Protein AF-A0A7S3QTE1-F1 (afdb_monomer_lite)

Foldseek 3Di:
DLQVLCVVVVVPVAAEAEPQDLVLQQDAPQVSLPDDGDDPVDDPPRDPCVVPPVPVVQQDQFWEKEWWPDDPVVQVVSLVSCVVVVRPRYFYHYDDPVRRRPRNSNRNSVSRVVVVVVVVVVVVVVVVVVVVVVVVVVVVVVVVVVVVVVVVVVVVVVVPPPPPVVPDPPDPPDPDDDPDDDDPDPPDDDDPPPVPPDDPVVVVVVVVVVVVVVVVVVVVVVVVVVVVVVVCVVVVVPDDPDDDDDDDDDDDDDDDDPDSPDSGGHMYTYGNHRDPDDDDDDDDDDPDDDDDPVVVVVVVVVVVVVVVVVVVVVVVVVVVVVVVVVVVVVVVVVVVD

Organism: Dunaliella tertiolecta (NCBI:txid3047)

Radius of gyration: 38.17 Å; chains: 1; bounding box: 112×61×95 Å

Structure (mmCIF, N/CA/C/O backbone):
data_AF-A0A7S3QTE1-F1
#
_entry.id   AF-A0A7S3QTE1-F1
#
loop_
_atom_site.group_PDB
_atom_site.id
_atom_site.type_symbol
_atom_site.label_atom_id
_atom_site.label_alt_id
_atom_site.label_comp_id
_atom_site.label_asym_id
_atom_site.label_entity_id
_atom_site.label_seq_id
_atom_site.pdbx_PDB_ins_code
_atom_site.Cartn_x
_atom_site.Cartn_y
_atom_site.Cartn_z
_atom_site.occupancy
_atom_site.B_iso_or_equiv
_atom_site.auth_seq_id
_atom_site.auth_comp_id
_atom_site.auth_asym_id
_atom_site.auth_atom_id
_atom_site.pdbx_PDB_model_num
ATOM 1 N N . MET A 1 1 ? 11.071 -10.366 -16.758 1.00 68.69 1 MET A N 1
ATOM 2 C CA . MET A 1 1 ? 9.833 -10.803 -16.090 1.00 68.69 1 MET A CA 1
ATOM 3 C C . MET A 1 1 ? 8.713 -9.808 -16.334 1.00 68.69 1 MET A C 1
ATOM 5 O O . MET A 1 1 ? 7.775 -10.217 -16.988 1.00 68.69 1 MET A O 1
ATOM 9 N N . VAL A 1 2 ? 8.840 -8.523 -15.967 1.00 78.25 2 VAL A N 1
ATOM 10 C CA . VAL A 1 2 ? 7.825 -7.496 -16.304 1.00 78.25 2 VAL A CA 1
ATOM 11 C C . VAL A 1 2 ? 7.472 -7.480 -17.793 1.00 78.25 2 VAL A C 1
ATOM 13 O O . VAL A 1 2 ? 6.300 -7.561 -18.127 1.00 78.25 2 VAL A O 1
ATOM 16 N N . ARG A 1 3 ? 8.470 -7.512 -18.688 1.00 85.94 3 ARG A N 1
ATOM 17 C CA . ARG A 1 3 ? 8.228 -7.640 -20.135 1.00 85.94 3 ARG A CA 1
ATOM 18 C C . ARG A 1 3 ? 7.370 -8.853 -20.511 1.00 85.94 3 ARG A C 1
ATOM 20 O O . ARG A 1 3 ? 6.368 -8.688 -21.180 1.00 85.94 3 ARG A O 1
ATOM 27 N N . ALA A 1 4 ? 7.714 -10.042 -20.018 1.00 83.50 4 ALA A N 1
ATOM 28 C CA . ALA A 1 4 ? 6.956 -11.263 -20.300 1.00 83.50 4 ALA A CA 1
ATOM 29 C C . ALA A 1 4 ? 5.507 -11.188 -19.786 1.00 83.50 4 ALA A C 1
ATOM 31 O O . ALA A 1 4 ? 4.607 -11.719 -20.425 1.00 83.50 4 ALA A O 1
ATOM 32 N N . VAL A 1 5 ? 5.281 -10.509 -18.656 1.00 85.12 5 VAL A N 1
ATOM 33 C CA . VAL A 1 5 ? 3.932 -10.249 -18.134 1.00 85.12 5 VAL A CA 1
ATOM 34 C C . VAL A 1 5 ? 3.163 -9.307 -19.060 1.00 85.12 5 VAL A C 1
ATOM 36 O O . VAL A 1 5 ? 2.010 -9.586 -19.373 1.00 85.12 5 VAL A O 1
ATOM 39 N N . LEU A 1 6 ? 3.806 -8.239 -19.544 1.00 86.12 6 LEU A N 1
ATOM 40 C CA . LEU A 1 6 ? 3.206 -7.319 -20.513 1.00 86.12 6 LEU A CA 1
ATOM 41 C C . LEU A 1 6 ? 2.903 -8.015 -21.844 1.00 86.12 6 LEU A C 1
ATOM 43 O O . LEU A 1 6 ? 1.820 -7.834 -22.385 1.00 86.12 6 LEU A O 1
ATOM 47 N N . ASP A 1 7 ? 3.812 -8.848 -22.347 1.00 87.75 7 ASP A N 1
ATOM 48 C CA . ASP A 1 7 ? 3.600 -9.618 -23.577 1.00 87.75 7 ASP A CA 1
ATOM 49 C C . ASP A 1 7 ? 2.428 -10.593 -23.427 1.00 87.75 7 ASP A C 1
ATOM 51 O O . ASP A 1 7 ? 1.551 -10.644 -24.289 1.00 87.75 7 ASP A O 1
ATOM 55 N N . ALA A 1 8 ? 2.359 -11.309 -22.299 1.00 84.50 8 ALA A N 1
ATOM 56 C CA . ALA A 1 8 ? 1.258 -12.219 -21.995 1.00 84.50 8 ALA A CA 1
ATOM 57 C C . ALA A 1 8 ? -0.094 -11.496 -21.876 1.00 84.50 8 ALA A C 1
ATOM 59 O O . ALA A 1 8 ? -1.131 -12.080 -22.182 1.00 84.50 8 ALA A O 1
ATOM 60 N N . SER A 1 9 ? -0.095 -10.223 -21.470 1.00 82.31 9 SER A N 1
ATOM 61 C CA . SER A 1 9 ? -1.300 -9.392 -21.401 1.00 82.31 9 SER A CA 1
ATOM 62 C C . SER A 1 9 ? -1.613 -8.640 -22.702 1.00 82.31 9 SER A C 1
ATOM 64 O O . SER A 1 9 ? -2.456 -7.745 -22.688 1.00 82.31 9 SER A O 1
ATOM 66 N N . GLY A 1 10 ? -0.921 -8.932 -23.810 1.00 83.62 10 GLY A N 1
ATOM 67 C CA . GLY A 1 10 ? -1.100 -8.230 -25.089 1.00 83.62 10 GLY A CA 1
ATOM 68 C C . GLY A 1 10 ? -0.544 -6.799 -25.108 1.00 83.62 10 GLY A C 1
ATOM 69 O O . GLY A 1 10 ? -0.777 -6.048 -26.051 1.00 83.62 10 GLY A O 1
ATOM 70 N N . GLY A 1 11 ? 0.229 -6.412 -24.095 1.00 83.62 11 GLY A N 1
ATOM 71 C CA . GLY A 1 11 ? 0.890 -5.115 -23.952 1.00 83.62 11 GLY A CA 1
ATOM 72 C C . GLY A 1 11 ? 2.151 -4.980 -24.804 1.00 83.62 11 GLY A C 1
ATOM 73 O O . GLY A 1 11 ? 3.082 -4.292 -24.393 1.00 83.62 11 GLY A O 1
ATOM 74 N N . ALA A 1 12 ? 2.188 -5.621 -25.977 1.00 83.06 12 ALA A N 1
ATOM 75 C CA . ALA A 1 12 ? 3.352 -5.646 -26.859 1.00 83.06 12 ALA A CA 1
ATOM 76 C C . ALA A 1 12 ? 3.841 -4.226 -27.214 1.00 83.06 12 ALA A C 1
ATOM 78 O O . ALA A 1 12 ? 5.041 -3.971 -27.264 1.00 83.06 12 ALA A O 1
ATOM 79 N N . ILE A 1 13 ? 2.888 -3.304 -27.378 1.00 84.62 13 ILE A N 1
ATOM 80 C CA . ILE A 1 13 ? 3.096 -1.888 -27.701 1.00 84.62 13 ILE A CA 1
ATOM 81 C C . ILE A 1 13 ? 3.640 -1.056 -26.531 1.00 84.62 13 ILE A C 1
ATOM 83 O O . ILE A 1 13 ? 4.187 0.026 -26.732 1.00 84.62 13 ILE A O 1
ATOM 87 N N . ILE A 1 14 ? 3.490 -1.538 -25.295 1.00 85.38 14 ILE A N 1
ATOM 88 C CA . ILE A 1 14 ? 3.917 -0.798 -24.115 1.00 85.38 14 ILE A CA 1
ATOM 89 C C . ILE A 1 14 ? 5.415 -0.995 -23.947 1.00 85.38 14 ILE A C 1
ATOM 91 O O . ILE A 1 14 ? 5.889 -2.095 -23.675 1.00 85.38 14 ILE A O 1
ATOM 95 N N . LYS A 1 15 ? 6.158 0.098 -24.065 1.00 86.31 15 LYS A N 1
ATOM 96 C CA . LYS A 1 15 ? 7.603 0.104 -23.873 1.00 86.31 15 LYS A CA 1
ATOM 97 C C . LYS A 1 15 ? 7.971 -0.191 -22.421 1.00 86.31 15 LYS A C 1
ATOM 99 O O . LYS A 1 15 ? 7.492 0.509 -21.527 1.00 86.31 15 LYS A O 1
ATOM 104 N N . ALA A 1 16 ? 8.843 -1.176 -22.201 1.00 87.50 16 ALA A N 1
ATOM 105 C CA . ALA A 1 16 ? 9.333 -1.563 -20.880 1.00 87.50 16 ALA A CA 1
ATOM 106 C C . ALA A 1 16 ? 10.832 -1.260 -20.738 1.00 87.50 16 ALA A C 1
ATOM 108 O O . ALA A 1 16 ? 11.664 -1.871 -21.403 1.00 87.50 16 ALA A O 1
ATOM 109 N N . LEU A 1 17 ? 11.191 -0.337 -19.847 1.00 86.31 17 LEU A N 1
ATOM 110 C CA . LEU A 1 17 ? 12.577 0.093 -19.651 1.00 86.31 17 LEU A CA 1
ATOM 111 C C . LEU A 1 17 ? 13.153 -0.457 -18.346 1.00 86.31 17 LEU A C 1
ATOM 113 O O . LEU A 1 17 ? 12.811 0.068 -17.287 1.00 86.31 17 LEU A O 1
ATOM 117 N N . PRO A 1 18 ? 14.017 -1.488 -18.383 1.00 84.12 18 PRO A N 1
ATOM 118 C CA . PRO A 1 18 ? 14.685 -1.955 -17.183 1.00 84.12 18 PRO A CA 1
ATOM 119 C C . PRO A 1 18 ? 15.756 -0.952 -16.746 1.00 84.12 18 PRO A C 1
ATOM 121 O O . PRO A 1 18 ? 16.586 -0.525 -17.547 1.00 84.12 18 PRO A O 1
ATOM 124 N N . VAL A 1 19 ? 15.796 -0.636 -15.454 1.00 80.62 19 VAL A N 1
ATOM 125 C CA . VAL A 1 19 ? 16.929 0.088 -14.866 1.00 80.62 19 VAL A CA 1
ATOM 126 C C . VAL A 1 19 ? 18.045 -0.913 -14.567 1.00 80.62 19 VAL A C 1
ATOM 128 O O . VAL A 1 19 ? 17.962 -1.690 -13.615 1.00 80.62 19 VAL A O 1
ATOM 131 N N . THR A 1 20 ? 19.073 -0.934 -15.414 1.00 73.12 20 THR A N 1
ATOM 132 C CA . THR A 1 20 ? 20.167 -1.919 -15.384 1.00 73.12 20 THR A CA 1
ATOM 133 C C . THR A 1 20 ? 21.488 -1.361 -14.878 1.00 73.12 20 THR A C 1
ATOM 135 O O . THR A 1 20 ? 22.350 -2.146 -14.497 1.00 73.12 20 THR A O 1
ATOM 138 N N . CYS A 1 21 ? 21.673 -0.040 -14.862 1.00 73.56 21 CYS A N 1
ATOM 139 C CA . CYS A 1 21 ? 22.889 0.588 -14.347 1.00 73.56 21 CYS A CA 1
ATOM 140 C C . CYS A 1 21 ? 22.564 1.760 -13.412 1.00 73.56 21 CYS A C 1
ATOM 142 O O . CYS A 1 21 ? 21.518 2.400 -13.513 1.00 73.56 21 CYS A O 1
ATOM 144 N N . SER A 1 22 ? 23.469 2.051 -12.472 1.00 75.94 22 SER A N 1
ATOM 145 C CA . SER A 1 22 ? 23.256 3.130 -11.495 1.00 75.94 22 SER A CA 1
ATOM 146 C C . SER A 1 22 ? 23.205 4.513 -12.150 1.00 75.94 22 SER A C 1
ATOM 148 O O . SER A 1 22 ? 22.570 5.413 -11.610 1.00 75.94 22 SER A O 1
ATOM 150 N N . GLU A 1 23 ? 23.853 4.698 -13.301 1.00 82.38 23 GLU A N 1
ATOM 151 C CA . GLU A 1 23 ? 23.857 5.967 -14.037 1.00 82.38 23 GLU A CA 1
ATOM 152 C C . GLU A 1 23 ? 22.450 6.358 -14.507 1.00 82.38 23 GLU A C 1
ATOM 154 O O . GLU A 1 23 ? 22.067 7.519 -14.394 1.00 82.38 23 GLU A O 1
ATOM 159 N N . GLN A 1 24 ? 21.622 5.383 -14.900 1.00 85.12 24 GLN A N 1
ATOM 160 C CA . GLN A 1 24 ? 20.223 5.617 -15.284 1.00 85.12 24 GLN A CA 1
ATOM 161 C C . GLN A 1 24 ? 19.378 6.218 -14.152 1.00 85.12 24 GLN A C 1
ATOM 163 O O . GLN A 1 24 ? 18.433 6.952 -14.421 1.00 85.12 24 GLN A O 1
ATOM 168 N N . LEU A 1 25 ? 19.717 5.957 -12.883 1.00 86.19 25 LEU A N 1
ATOM 169 C CA . LEU A 1 25 ? 19.020 6.566 -11.742 1.00 86.19 25 LEU A CA 1
ATOM 170 C C . LEU A 1 25 ? 19.336 8.060 -11.586 1.00 86.19 25 LEU A C 1
ATOM 172 O O . LEU A 1 25 ? 18.550 8.786 -10.973 1.00 86.19 25 LEU A O 1
ATOM 176 N N . HIS A 1 26 ? 20.475 8.513 -12.118 1.00 88.62 26 HIS A N 1
ATOM 177 C CA . HIS A 1 26 ? 20.889 9.915 -12.095 1.00 88.62 26 HIS A CA 1
ATOM 178 C C . HIS A 1 26 ? 20.337 10.725 -13.270 1.00 88.62 26 HIS A C 1
ATOM 180 O O . HIS A 1 26 ? 20.289 11.953 -13.163 1.00 88.62 26 HIS A O 1
ATOM 186 N N . ASN A 1 27 ? 19.899 10.055 -14.337 1.00 92.25 27 ASN A N 1
ATOM 187 C CA . ASN A 1 27 ? 19.223 10.687 -15.464 1.00 92.25 27 ASN A CA 1
ATOM 188 C C . ASN A 1 27 ? 17.861 11.241 -15.042 1.00 92.25 27 ASN A C 1
ATOM 190 O O . ASN A 1 27 ? 17.243 10.784 -14.071 1.00 92.25 27 ASN A O 1
ATOM 194 N N . SER A 1 28 ? 17.391 12.237 -15.783 1.00 94.94 28 SER A N 1
ATOM 195 C CA . SER A 1 28 ? 16.040 12.761 -15.605 1.00 94.94 28 SER A CA 1
ATOM 196 C C . SER A 1 28 ? 14.980 11.739 -16.036 1.00 94.94 28 SER A C 1
ATOM 198 O O . SER A 1 28 ? 15.246 10.842 -16.843 1.00 94.94 28 SER A O 1
ATOM 200 N N . VAL A 1 29 ? 13.763 11.859 -15.500 1.00 92.62 29 VAL A N 1
ATOM 201 C CA . VAL A 1 29 ? 12.637 11.011 -15.918 1.00 92.62 29 VAL A CA 1
ATOM 202 C C . VAL A 1 29 ? 12.353 11.194 -17.407 1.00 92.62 29 VAL A C 1
ATOM 204 O O . VAL A 1 29 ? 12.137 10.196 -18.090 1.00 92.62 29 VAL A O 1
ATOM 207 N N . ASP A 1 30 ? 12.424 12.420 -17.930 1.00 93.62 30 ASP A N 1
ATOM 208 C CA . ASP A 1 30 ? 12.221 12.688 -19.358 1.00 93.62 30 ASP A CA 1
ATOM 209 C C . ASP A 1 30 ? 13.242 11.944 -20.226 1.00 93.62 30 ASP A C 1
ATOM 211 O O . ASP A 1 30 ? 12.859 11.196 -21.127 1.00 93.62 30 ASP A O 1
ATOM 215 N N . GLU A 1 31 ? 14.538 12.077 -19.934 1.00 92.94 31 GLU A N 1
ATOM 216 C CA . GLU A 1 31 ? 15.593 11.363 -20.670 1.00 92.94 31 GLU A CA 1
ATOM 217 C C . GLU A 1 31 ? 15.367 9.849 -20.654 1.00 92.94 31 GLU A C 1
ATOM 219 O O . GLU A 1 31 ? 15.500 9.180 -21.682 1.00 92.94 31 GLU A O 1
ATOM 224 N N . MET A 1 32 ? 14.973 9.309 -19.498 1.00 90.88 32 MET A N 1
ATOM 225 C CA . MET A 1 32 ? 14.695 7.886 -19.348 1.00 90.88 32 MET A CA 1
ATOM 226 C C . MET A 1 32 ? 13.471 7.457 -20.147 1.00 90.88 32 MET A C 1
ATOM 228 O O . MET A 1 32 ? 13.554 6.470 -20.870 1.00 90.88 32 MET A O 1
ATOM 232 N N . ILE A 1 33 ? 12.370 8.209 -20.101 1.00 89.31 33 ILE A N 1
ATOM 233 C CA . ILE A 1 33 ? 11.187 7.965 -20.932 1.00 89.31 33 ILE A CA 1
ATOM 234 C C . ILE A 1 33 ? 11.625 7.845 -22.399 1.00 89.31 33 ILE A C 1
ATOM 236 O O . ILE A 1 33 ? 11.259 6.859 -23.049 1.00 89.31 33 ILE A O 1
ATOM 240 N N . TRP A 1 34 ? 12.429 8.785 -22.917 1.00 89.44 34 TRP A N 1
ATOM 241 C CA . TRP A 1 34 ? 12.908 8.841 -24.312 1.00 89.44 34 TRP A CA 1
ATOM 242 C C . TRP A 1 34 ? 13.968 7.808 -24.707 1.00 89.44 34 TRP A C 1
ATOM 244 O O . TRP A 1 34 ? 14.067 7.507 -25.894 1.00 89.44 34 TRP A O 1
ATOM 254 N N . SER A 1 35 ? 14.673 7.199 -23.753 1.00 89.31 35 SER A N 1
ATOM 255 C CA . SER A 1 35 ? 15.687 6.161 -24.013 1.00 89.31 35 SER A CA 1
ATOM 256 C C . SER A 1 35 ? 15.117 4.944 -24.743 1.00 89.31 35 SER A C 1
ATOM 258 O O . SER A 1 35 ? 13.997 4.552 -24.460 1.00 89.31 35 SER A O 1
ATOM 260 N N . GLU A 1 36 ? 15.830 4.337 -25.689 1.00 88.81 36 GLU A N 1
ATOM 261 C CA . GLU A 1 36 ? 15.324 3.185 -26.456 1.00 88.81 36 GLU A CA 1
ATOM 262 C C . GLU A 1 36 ? 14.992 1.967 -25.578 1.00 88.81 36 GLU A C 1
ATOM 264 O O . GLU A 1 36 ? 15.589 1.758 -24.521 1.00 88.81 36 GLU A O 1
ATOM 269 N N . GLU A 1 37 ? 14.018 1.158 -26.016 1.00 86.19 37 GLU A N 1
ATOM 270 C CA . GLU A 1 37 ? 13.738 -0.111 -25.339 1.00 86.19 37 GLU A CA 1
ATOM 271 C C . GLU A 1 37 ? 14.923 -1.060 -25.500 1.00 86.19 37 GLU A C 1
ATOM 273 O O . GLU A 1 37 ? 15.494 -1.193 -26.582 1.00 86.19 37 GLU A O 1
ATOM 278 N N . GLN A 1 38 ? 15.297 -1.727 -24.410 1.00 84.00 38 GLN A N 1
ATOM 279 C CA . GLN A 1 38 ? 16.337 -2.739 -24.468 1.00 84.00 38 GLN A CA 1
ATOM 280 C C . GLN A 1 38 ? 15.854 -3.937 -25.295 1.00 84.00 38 GLN A C 1
ATOM 282 O O . GLN A 1 38 ? 14.741 -4.422 -25.109 1.00 84.00 38 GLN A O 1
ATOM 287 N N . ASP A 1 39 ? 16.731 -4.478 -26.140 1.00 86.25 39 ASP A N 1
ATOM 288 C CA . ASP A 1 39 ? 16.483 -5.758 -26.798 1.00 86.25 39 ASP A CA 1
ATOM 289 C C . ASP A 1 39 ? 16.386 -6.889 -25.757 1.00 86.25 39 ASP A C 1
ATOM 291 O O . ASP A 1 39 ? 17.379 -7.298 -25.143 1.00 86.25 39 ASP A O 1
ATOM 295 N N . TRP A 1 40 ? 15.163 -7.379 -25.551 1.00 82.88 40 TRP A N 1
ATOM 296 C CA . TRP A 1 40 ? 14.834 -8.442 -24.604 1.00 82.88 40 TRP A CA 1
ATOM 297 C C . TRP A 1 40 ? 15.222 -9.844 -25.087 1.00 82.88 40 TRP A C 1
ATOM 299 O O . TRP A 1 40 ? 15.208 -10.776 -24.282 1.00 82.88 40 TRP A O 1
ATOM 309 N N . SER A 1 41 ? 15.569 -10.004 -26.370 1.00 82.56 41 SER A N 1
ATOM 310 C CA . SER A 1 41 ? 16.069 -11.273 -26.915 1.00 82.56 41 SER A CA 1
ATOM 311 C C . SER A 1 41 ? 17.523 -11.542 -26.521 1.00 82.56 41 SER A C 1
ATOM 313 O O . SER A 1 41 ? 17.963 -12.692 -26.471 1.00 82.56 41 SER A O 1
ATOM 315 N N . GLN A 1 42 ? 18.264 -10.481 -26.203 1.00 80.75 42 GLN A N 1
ATOM 316 C CA . GLN A 1 42 ? 19.648 -10.566 -25.767 1.00 80.75 42 GLN A CA 1
ATOM 317 C C . GLN A 1 42 ? 19.721 -10.820 -24.257 1.00 80.75 42 GLN A C 1
ATOM 319 O O . GLN A 1 42 ? 18.904 -10.297 -23.488 1.00 80.75 42 GLN A O 1
ATOM 324 N N . PRO A 1 43 ? 20.727 -11.580 -23.783 1.00 72.38 43 PRO A N 1
ATOM 325 C CA . PRO A 1 43 ? 20.990 -11.666 -22.356 1.00 72.38 43 PRO A CA 1
ATOM 326 C C . PRO A 1 43 ? 21.221 -10.255 -21.810 1.00 72.38 43 PRO A C 1
ATOM 328 O O . PRO A 1 43 ? 21.912 -9.437 -22.425 1.00 72.38 43 PRO A O 1
ATOM 331 N N . ARG A 1 44 ? 20.627 -9.950 -20.651 1.00 67.94 44 ARG A N 1
ATOM 332 C CA . ARG A 1 44 ? 20.789 -8.631 -20.033 1.00 67.94 44 ARG A CA 1
ATOM 333 C C . ARG A 1 44 ? 22.278 -8.367 -19.850 1.00 67.94 44 ARG A C 1
ATOM 335 O O . ARG A 1 44 ? 22.969 -9.194 -19.256 1.00 67.94 44 ARG A O 1
ATOM 342 N N . LYS A 1 45 ? 22.751 -7.217 -20.342 1.00 65.50 45 LYS A N 1
ATOM 343 C CA . LYS A 1 45 ? 24.105 -6.738 -20.067 1.00 65.50 45 LYS A CA 1
ATOM 344 C C . LYS A 1 45 ? 24.202 -6.543 -18.559 1.00 65.50 45 LYS A C 1
ATOM 346 O O . LYS A 1 45 ? 23.682 -5.578 -18.008 1.00 65.50 45 LYS A O 1
ATOM 351 N N . GLN A 1 46 ? 24.767 -7.539 -17.893 1.00 56.22 46 GLN A N 1
ATOM 352 C CA . GLN A 1 46 ? 25.096 -7.478 -16.486 1.00 56.22 46 GLN A CA 1
ATOM 353 C C . GLN A 1 46 ? 26.268 -6.513 -16.362 1.00 56.22 46 GLN A C 1
ATOM 355 O O . GLN A 1 46 ? 27.423 -6.923 -16.432 1.00 56.22 46 GLN A O 1
ATOM 360 N N . ASP A 1 47 ? 25.980 -5.223 -16.200 1.00 50.16 47 ASP A N 1
ATOM 361 C CA . ASP A 1 47 ? 26.980 -4.363 -15.590 1.00 50.16 47 ASP A CA 1
ATOM 362 C C . ASP A 1 47 ? 27.301 -4.923 -14.196 1.00 50.16 47 ASP A C 1
ATOM 364 O O . ASP A 1 47 ? 26.484 -5.601 -13.560 1.00 50.16 47 ASP A O 1
ATOM 368 N N . VAL A 1 48 ? 28.529 -4.671 -13.755 1.00 46.03 48 VAL A N 1
ATOM 369 C CA . VAL A 1 48 ? 29.286 -5.227 -12.611 1.00 46.03 48 VAL A CA 1
ATOM 370 C C . VAL A 1 48 ? 28.535 -5.255 -11.253 1.00 46.03 48 VAL A C 1
ATOM 372 O O . VAL A 1 48 ? 29.000 -5.804 -10.261 1.00 46.03 48 VAL A O 1
ATOM 375 N N . ALA A 1 49 ? 27.311 -4.745 -11.200 1.00 44.38 49 ALA A N 1
ATOM 376 C CA . ALA A 1 49 ? 26.347 -4.867 -10.115 1.00 44.38 49 ALA A CA 1
ATOM 377 C C . ALA A 1 49 ? 25.881 -6.302 -9.792 1.00 44.38 49 ALA A C 1
ATOM 379 O O . ALA A 1 49 ? 25.316 -6.534 -8.719 1.00 44.38 49 ALA A O 1
ATOM 380 N N . SER A 1 50 ? 26.115 -7.257 -10.692 1.00 42.47 50 SER A N 1
ATOM 381 C CA . SER A 1 50 ? 25.688 -8.663 -10.561 1.00 42.47 50 SER A CA 1
ATOM 382 C C . SER A 1 50 ? 26.462 -9.451 -9.503 1.00 42.47 50 SER A C 1
ATOM 384 O O . SER A 1 50 ? 25.985 -10.486 -9.048 1.00 42.47 50 SER A O 1
ATOM 386 N N . GLU A 1 51 ? 27.610 -8.937 -9.053 1.00 44.06 51 GLU A N 1
ATOM 387 C CA . GLU A 1 51 ? 28.364 -9.509 -7.929 1.00 44.06 51 GLU A CA 1
ATOM 388 C C . GLU A 1 51 ? 27.957 -8.926 -6.559 1.00 44.06 51 GLU A C 1
ATOM 390 O O . GLU A 1 51 ? 28.550 -9.265 -5.539 1.00 44.06 51 GLU A O 1
ATOM 395 N N . GLY A 1 52 ? 26.892 -8.110 -6.498 1.00 43.09 52 GLY A N 1
ATOM 396 C CA . GLY A 1 52 ? 26.223 -7.774 -5.232 1.00 43.09 52 GLY A CA 1
ATOM 397 C C . GLY A 1 52 ? 25.846 -6.309 -5.012 1.00 43.09 52 GLY A C 1
ATOM 398 O O . GLY A 1 52 ? 25.606 -5.935 -3.869 1.00 43.09 52 GLY A O 1
ATOM 399 N N . ASN A 1 53 ? 25.810 -5.459 -6.045 1.00 43.50 53 ASN A N 1
ATOM 400 C CA . ASN A 1 53 ? 25.756 -4.006 -5.842 1.00 43.50 53 ASN A CA 1
ATOM 401 C C . ASN A 1 53 ? 25.021 -3.193 -6.930 1.00 43.50 53 ASN A C 1
ATOM 403 O O . ASN A 1 53 ? 25.458 -2.117 -7.317 1.00 43.50 53 ASN A O 1
ATOM 407 N N . LEU A 1 54 ? 23.820 -3.619 -7.326 1.00 47.41 54 LEU A N 1
ATOM 408 C CA . LEU A 1 54 ? 22.718 -2.649 -7.484 1.00 47.41 54 LEU A CA 1
ATOM 409 C C . LEU A 1 54 ? 21.916 -2.598 -6.175 1.00 47.41 54 LEU A C 1
ATOM 411 O O . LEU A 1 54 ? 20.690 -2.546 -6.150 1.00 47.41 54 LEU A O 1
ATOM 415 N N . LEU A 1 55 ? 22.641 -2.597 -5.049 1.00 47.19 55 LEU A N 1
ATOM 416 C CA . LEU A 1 55 ? 22.190 -1.888 -3.867 1.00 47.19 55 LEU A CA 1
ATOM 417 C C . LEU A 1 55 ? 22.091 -0.437 -4.321 1.00 47.19 55 LEU A C 1
ATOM 419 O O . LEU A 1 55 ? 23.101 0.259 -4.402 1.00 47.19 55 LEU A O 1
ATOM 423 N N . ALA A 1 56 ? 20.897 0.013 -4.692 1.00 44.44 56 ALA A N 1
ATOM 424 C CA . ALA A 1 56 ? 20.644 1.430 -4.847 1.00 44.44 56 ALA A CA 1
ATOM 425 C C . ALA A 1 56 ? 20.925 2.061 -3.476 1.00 44.44 56 ALA A C 1
ATOM 427 O O . ALA A 1 56 ? 20.065 2.048 -2.596 1.00 44.44 56 ALA A O 1
ATOM 428 N N . GLY A 1 57 ? 22.164 2.518 -3.268 1.00 44.09 57 GLY A N 1
ATOM 429 C CA . GLY A 1 57 ? 22.760 2.938 -1.996 1.00 44.09 57 GLY A CA 1
ATOM 430 C C . GLY A 1 57 ? 22.171 4.229 -1.429 1.00 44.09 57 GLY A C 1
ATOM 431 O O . GLY A 1 57 ? 22.901 5.108 -0.992 1.00 44.09 57 GLY A O 1
ATOM 432 N N . GLY A 1 58 ? 20.848 4.355 -1.448 1.00 50.59 58 GLY A N 1
ATOM 433 C CA . GLY A 1 58 ? 20.084 5.514 -1.007 1.00 50.59 58 GLY A CA 1
ATOM 434 C C . GLY A 1 58 ? 18.652 5.554 -1.553 1.00 50.59 58 GLY A C 1
ATOM 435 O O . GLY A 1 58 ? 17.805 6.191 -0.937 1.00 50.59 58 GLY A O 1
ATOM 436 N N . TRP A 1 59 ? 18.347 4.851 -2.654 1.00 54.53 59 TRP A N 1
ATOM 437 C CA . TRP A 1 59 ? 17.139 5.128 -3.453 1.00 54.53 59 TRP A CA 1
ATOM 438 C C . TRP A 1 59 ? 15.994 4.113 -3.294 1.00 54.53 59 TRP A C 1
ATOM 440 O O . TRP A 1 59 ? 14.911 4.324 -3.827 1.00 54.53 59 TRP A O 1
ATOM 450 N N . GLY A 1 60 ? 16.182 3.042 -2.514 1.00 55.50 60 GLY A N 1
ATOM 451 C CA . GLY A 1 60 ? 15.080 2.163 -2.107 1.00 55.50 60 GLY A CA 1
ATOM 452 C C . GLY A 1 60 ? 15.484 0.705 -1.925 1.00 55.50 60 GLY A C 1
ATOM 453 O O . GLY A 1 60 ? 16.375 0.202 -2.591 1.00 55.50 60 GLY A O 1
ATOM 454 N N . SER A 1 61 ? 14.812 0.016 -1.000 1.00 66.00 61 SER A N 1
ATOM 455 C CA . SER A 1 61 ? 14.992 -1.420 -0.723 1.00 66.00 61 SER A CA 1
ATOM 456 C C . SER A 1 61 ? 13.885 -2.290 -1.333 1.00 66.00 61 SER A C 1
ATOM 458 O O . SER A 1 61 ? 13.747 -3.454 -0.961 1.00 66.00 61 SER A O 1
ATOM 460 N N . LYS A 1 62 ? 13.006 -1.687 -2.137 1.00 77.06 62 LYS A N 1
ATOM 461 C CA . LYS A 1 62 ? 11.786 -2.296 -2.671 1.00 77.06 62 LYS A CA 1
ATOM 462 C C . LYS A 1 62 ? 11.775 -2.148 -4.188 1.00 77.06 62 LYS A C 1
ATOM 464 O O . LYS A 1 62 ? 12.333 -1.187 -4.712 1.00 77.06 62 LYS A O 1
ATOM 469 N N . ARG A 1 63 ? 11.118 -3.092 -4.861 1.00 82.69 63 ARG A N 1
ATOM 470 C CA . ARG A 1 63 ? 10.930 -3.082 -6.314 1.00 82.69 63 ARG A CA 1
ATOM 471 C C . ARG A 1 63 ? 9.924 -1.996 -6.668 1.00 82.69 63 ARG A C 1
ATOM 473 O O . ARG A 1 63 ? 8.892 -1.892 -6.006 1.00 82.69 63 ARG A O 1
ATOM 480 N N . THR A 1 64 ? 10.212 -1.207 -7.691 1.00 85.88 64 THR A N 1
ATOM 481 C CA . THR A 1 64 ? 9.362 -0.089 -8.102 1.00 85.88 64 THR A CA 1
ATOM 482 C C . THR A 1 64 ? 9.136 -0.123 -9.606 1.00 85.88 64 THR A C 1
ATOM 484 O O . THR A 1 64 ? 10.032 -0.448 -10.380 1.00 85.88 64 THR A O 1
ATOM 487 N N . VAL A 1 65 ? 7.924 0.225 -10.025 1.00 89.69 65 VAL A N 1
ATOM 488 C CA . VAL A 1 65 ? 7.565 0.389 -11.434 1.00 89.69 65 VAL A CA 1
ATOM 489 C C . VAL A 1 65 ? 6.965 1.774 -11.598 1.00 89.69 65 VAL A C 1
ATOM 491 O O . VAL A 1 65 ? 6.033 2.137 -10.884 1.00 89.69 65 VAL A O 1
ATOM 494 N N . LEU A 1 66 ? 7.519 2.555 -12.519 1.00 91.44 66 LEU A N 1
ATOM 495 C CA . LEU A 1 66 ? 7.041 3.885 -12.861 1.00 91.44 66 LEU A CA 1
ATOM 496 C C . LEU A 1 66 ? 6.233 3.809 -14.159 1.00 91.44 66 LEU A C 1
ATOM 498 O O . LEU A 1 66 ? 6.754 3.458 -15.215 1.00 91.44 66 LEU A O 1
ATOM 502 N N . PHE A 1 67 ? 4.955 4.147 -14.076 1.00 92.50 67 PHE A N 1
ATOM 503 C CA . PHE A 1 67 ? 4.024 4.185 -15.194 1.00 92.50 67 PHE A CA 1
ATOM 504 C C . PHE A 1 67 ? 3.927 5.603 -15.752 1.00 92.50 67 PHE A C 1
ATOM 506 O O . PHE A 1 67 ? 3.756 6.557 -14.999 1.00 92.50 67 PHE A O 1
ATOM 513 N N . SER A 1 68 ? 3.967 5.746 -17.070 1.00 90.62 68 SER A N 1
ATOM 514 C CA . SER A 1 68 ? 3.725 6.999 -17.783 1.00 90.62 68 SER A CA 1
ATOM 515 C C . SER A 1 68 ? 2.655 6.779 -18.847 1.00 90.62 68 SER A C 1
ATOM 517 O O . SER A 1 68 ? 2.630 5.730 -19.489 1.00 90.62 68 SER A O 1
ATOM 519 N N . GLY A 1 69 ? 1.726 7.726 -18.988 1.00 85.88 69 GLY A N 1
ATOM 520 C CA . GLY A 1 69 ? 0.672 7.698 -20.013 1.00 85.88 69 GLY A CA 1
ATOM 521 C C . GLY A 1 69 ? -0.301 6.510 -19.953 1.00 85.88 69 GLY A C 1
ATOM 522 O O . GLY A 1 69 ? -1.020 6.269 -20.919 1.00 85.88 69 GLY A O 1
ATOM 523 N N . LEU A 1 70 ? -0.332 5.748 -18.854 1.00 87.12 70 LEU A N 1
ATOM 524 C CA . LEU A 1 70 ? -1.257 4.628 -18.655 1.00 87.12 70 LEU A CA 1
ATOM 525 C C . LEU A 1 70 ? -2.421 5.026 -17.754 1.00 87.12 70 LEU A C 1
ATOM 527 O O . LEU A 1 70 ? -2.233 5.719 -16.754 1.00 87.12 70 LEU A O 1
ATOM 531 N N . SER A 1 71 ? -3.619 4.526 -18.058 1.00 90.38 71 SER A N 1
ATOM 532 C CA . SER A 1 71 ? -4.782 4.708 -17.185 1.00 90.38 71 SER A CA 1
ATOM 533 C C . SER A 1 71 ? -4.585 4.003 -15.839 1.00 90.38 71 SER A C 1
ATOM 535 O O . SER A 1 71 ? -3.974 2.937 -15.770 1.00 90.38 71 SER A O 1
ATOM 537 N N . VAL A 1 72 ? -5.168 4.547 -14.767 1.00 90.44 72 VAL A N 1
ATOM 538 C CA . VAL A 1 72 ? -5.088 3.961 -13.413 1.00 90.44 72 VAL A CA 1
ATOM 539 C C . VAL A 1 72 ? -5.563 2.502 -13.391 1.00 90.44 72 VAL A C 1
ATOM 541 O O . VAL A 1 72 ? -4.977 1.669 -12.707 1.00 90.44 72 VAL A O 1
ATOM 544 N N . LYS A 1 73 ? -6.588 2.166 -14.188 1.00 91.56 73 LYS A N 1
ATOM 545 C CA . LYS A 1 73 ? -7.079 0.788 -14.318 1.00 91.56 73 LYS A CA 1
ATOM 546 C C . LYS A 1 73 ? -6.017 -0.135 -14.921 1.00 91.56 73 LYS A C 1
ATOM 548 O O . LYS A 1 73 ? -5.784 -1.205 -14.375 1.00 91.56 73 LYS A O 1
ATOM 553 N N . ALA A 1 74 ? -5.354 0.289 -15.999 1.00 88.25 74 ALA A N 1
ATOM 554 C CA . ALA A 1 74 ? -4.284 -0.492 -16.621 1.00 88.25 74 ALA A CA 1
ATOM 555 C C . ALA A 1 74 ? -3.093 -0.676 -15.670 1.00 88.25 74 ALA A C 1
ATOM 557 O O . ALA A 1 74 ? -2.569 -1.779 -15.553 1.00 88.25 74 ALA A O 1
ATOM 558 N N . GLN A 1 75 ? -2.713 0.378 -14.941 1.00 91.19 75 GLN A N 1
ATOM 559 C CA . GLN A 1 75 ? -1.660 0.308 -13.925 1.00 91.19 75 GLN A CA 1
ATOM 560 C C . GLN A 1 75 ? -1.995 -0.730 -12.842 1.00 91.19 75 GLN A C 1
ATOM 562 O O . GLN A 1 75 ? -1.164 -1.580 -12.532 1.00 91.19 75 GLN A O 1
ATOM 567 N N . ALA A 1 76 ? -3.223 -0.703 -12.309 1.00 91.25 76 ALA A N 1
ATOM 568 C CA . ALA A 1 76 ? -3.680 -1.665 -11.307 1.00 91.25 76 ALA A CA 1
ATOM 569 C C . ALA A 1 76 ? -3.655 -3.107 -11.837 1.00 91.25 76 ALA A C 1
ATOM 571 O O . ALA A 1 76 ? -3.136 -3.990 -11.161 1.00 91.25 76 ALA A O 1
ATOM 572 N N . THR A 1 77 ? -4.135 -3.334 -13.065 1.00 91.25 77 THR A N 1
ATOM 573 C CA . THR A 1 77 ? -4.096 -4.656 -13.706 1.00 91.25 77 THR A CA 1
ATOM 574 C C . THR A 1 77 ? -2.665 -5.158 -13.889 1.00 91.25 77 THR A C 1
ATOM 576 O O . THR A 1 77 ? -2.390 -6.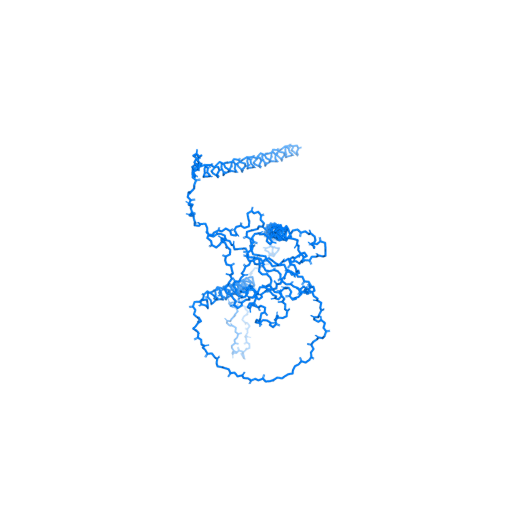320 -13.615 1.00 91.25 77 THR A O 1
ATOM 579 N N . ILE A 1 78 ? -1.729 -4.301 -14.306 1.00 90.12 78 ILE A N 1
ATOM 580 C CA . ILE A 1 78 ? -0.323 -4.701 -14.447 1.00 90.12 78 ILE A CA 1
ATOM 581 C C . ILE A 1 78 ? 0.269 -5.075 -13.087 1.00 90.12 78 ILE A C 1
ATOM 583 O O . ILE A 1 78 ? 0.929 -6.103 -12.981 1.00 90.12 78 ILE A O 1
ATOM 587 N N . LEU A 1 79 ? 0.020 -4.283 -12.040 1.00 91.38 79 LEU A N 1
ATOM 588 C CA . LEU A 1 79 ? 0.497 -4.599 -10.690 1.00 91.38 79 LEU A CA 1
ATOM 589 C C . LEU A 1 79 ? -0.075 -5.926 -10.171 1.00 91.38 79 LEU A C 1
ATOM 591 O O . LEU A 1 79 ? 0.668 -6.717 -9.599 1.00 91.38 79 LEU A O 1
ATOM 595 N N . GLU A 1 80 ? -1.356 -6.198 -10.420 1.00 91.44 80 GLU A N 1
ATOM 596 C CA . GLU A 1 80 ? -2.008 -7.466 -10.072 1.00 91.44 80 GLU A CA 1
ATOM 597 C C . GLU A 1 80 ? -1.399 -8.652 -10.835 1.00 91.44 80 GLU A C 1
ATOM 599 O O . GLU A 1 80 ? -1.099 -9.690 -10.248 1.00 91.44 80 GLU A O 1
ATOM 604 N N . LEU A 1 81 ? -1.141 -8.497 -12.136 1.00 90.56 81 LEU A N 1
ATOM 605 C CA . LEU A 1 81 ? -0.480 -9.530 -12.933 1.00 90.56 81 LEU A CA 1
ATOM 606 C C . LEU A 1 81 ? 0.951 -9.801 -12.451 1.00 90.56 81 LEU A C 1
ATOM 608 O O . LEU A 1 81 ? 1.371 -10.956 -12.391 1.00 90.56 81 LEU A O 1
ATOM 612 N N . LEU A 1 82 ? 1.697 -8.758 -12.078 1.00 88.44 82 LEU A N 1
ATOM 613 C CA . LEU A 1 82 ? 3.029 -8.911 -11.492 1.00 88.44 82 LEU A CA 1
ATOM 614 C C . LEU A 1 82 ? 2.972 -9.697 -10.178 1.00 88.44 82 LEU A C 1
ATOM 616 O O . LEU A 1 82 ? 3.795 -10.594 -9.976 1.00 88.44 82 LEU A O 1
ATOM 620 N N . ASP A 1 83 ? 1.987 -9.412 -9.327 1.00 89.88 83 ASP A N 1
ATOM 621 C CA . ASP A 1 83 ? 1.772 -10.128 -8.068 1.00 89.88 83 ASP A CA 1
ATOM 622 C C . ASP A 1 83 ? 1.429 -11.609 -8.308 1.00 89.88 83 ASP A C 1
ATOM 624 O O . ASP A 1 83 ? 2.066 -12.496 -7.735 1.00 89.88 83 ASP A O 1
ATOM 628 N N . ASN A 1 84 ? 0.530 -11.891 -9.259 1.00 89.38 84 ASN A N 1
ATOM 629 C CA . ASN A 1 84 ? 0.152 -13.250 -9.670 1.00 89.38 84 ASN A CA 1
ATOM 630 C C . ASN A 1 84 ? 1.321 -14.048 -10.266 1.00 89.38 84 ASN A C 1
ATOM 632 O O . ASN A 1 84 ? 1.367 -15.272 -10.160 1.00 89.38 84 ASN A O 1
ATOM 636 N N . CYS A 1 85 ? 2.300 -13.370 -10.866 1.00 85.50 85 CYS A N 1
ATOM 637 C CA . CYS A 1 85 ? 3.541 -13.992 -11.320 1.00 85.50 85 CYS A CA 1
ATOM 638 C C . CYS A 1 85 ? 4.582 -14.174 -10.196 1.00 85.50 85 CYS A C 1
ATOM 640 O O . CYS A 1 85 ? 5.698 -14.609 -10.469 1.00 85.50 85 CYS A O 1
ATOM 642 N N . GLY A 1 86 ? 4.257 -13.851 -8.941 1.00 84.69 86 GLY A N 1
ATOM 643 C CA . GLY A 1 86 ? 5.146 -13.998 -7.785 1.00 84.69 86 GLY A CA 1
ATOM 644 C C . GLY A 1 86 ? 6.078 -12.805 -7.546 1.00 84.69 86 GLY A C 1
ATOM 645 O O . GLY A 1 86 ? 6.977 -12.876 -6.702 1.00 84.69 86 GLY A O 1
ATOM 646 N N . LEU A 1 87 ? 5.890 -11.686 -8.253 1.00 82.12 87 LEU A N 1
ATOM 647 C CA . LEU A 1 87 ? 6.605 -10.436 -7.989 1.00 82.12 87 LEU A CA 1
ATOM 648 C C . LEU A 1 87 ? 5.849 -9.594 -6.959 1.00 82.12 87 LEU A C 1
ATOM 650 O O . LEU A 1 87 ? 5.416 -8.479 -7.236 1.00 82.12 87 LEU A O 1
ATOM 654 N N . GLN A 1 88 ? 5.755 -10.119 -5.740 1.00 81.75 88 GLN A N 1
ATOM 655 C CA . GLN A 1 88 ? 5.096 -9.423 -4.639 1.00 81.75 88 GLN A CA 1
ATOM 656 C C . GLN A 1 88 ? 5.885 -8.184 -4.194 1.00 81.75 88 GLN A C 1
ATOM 658 O O . GLN A 1 88 ? 7.120 -8.131 -4.277 1.00 81.75 88 GLN A O 1
ATOM 663 N N . GLY A 1 89 ? 5.169 -7.189 -3.668 1.00 82.25 89 GLY A N 1
ATOM 664 C CA . GLY A 1 89 ? 5.771 -5.989 -3.078 1.00 82.25 89 GLY A CA 1
ATOM 665 C C . GLY A 1 89 ? 6.373 -5.013 -4.093 1.00 82.25 89 GLY A C 1
ATOM 666 O O . GLY A 1 89 ? 7.246 -4.221 -3.727 1.00 82.25 89 GLY A O 1
ATOM 667 N N . VAL A 1 90 ? 5.933 -5.077 -5.353 1.00 87.62 90 VAL A N 1
ATOM 668 C CA . VAL A 1 90 ? 6.224 -4.056 -6.363 1.00 87.62 90 VAL A CA 1
ATOM 669 C C . VAL A 1 90 ? 5.380 -2.819 -6.077 1.00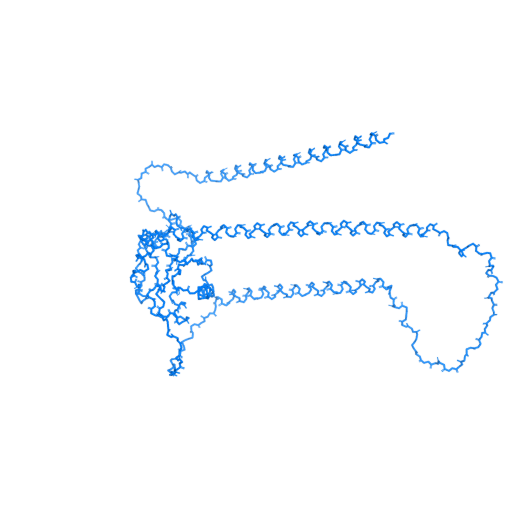 87.62 90 VAL A C 1
ATOM 671 O O . VAL A 1 90 ? 4.158 -2.890 -5.973 1.00 87.62 90 VAL A O 1
ATOM 674 N N . ILE A 1 91 ? 6.037 -1.672 -5.955 1.00 89.56 91 ILE A N 1
ATOM 675 C CA . ILE A 1 91 ? 5.375 -0.388 -5.739 1.00 89.56 91 ILE A CA 1
ATOM 676 C C . ILE A 1 91 ? 5.158 0.278 -7.090 1.00 89.56 91 ILE A C 1
ATOM 678 O O . ILE A 1 91 ? 6.118 0.568 -7.805 1.00 89.56 91 ILE A O 1
ATOM 682 N N . GLY A 1 92 ? 3.898 0.550 -7.415 1.00 90.62 92 GLY A N 1
ATOM 683 C CA . GLY A 1 92 ? 3.541 1.381 -8.555 1.00 90.62 92 GLY A CA 1
ATOM 684 C C . GLY A 1 92 ? 3.718 2.863 -8.244 1.00 90.62 92 GLY A C 1
ATOM 685 O O . GLY A 1 92 ? 3.256 3.349 -7.214 1.00 90.62 92 GLY A O 1
ATOM 686 N N . CYS A 1 93 ? 4.363 3.581 -9.152 1.00 91.56 93 CYS A N 1
ATOM 687 C CA . CYS A 1 93 ? 4.455 5.034 -9.165 1.00 91.56 93 CYS A CA 1
ATOM 688 C C . CYS A 1 93 ? 3.945 5.544 -10.514 1.00 91.56 93 CYS A C 1
ATOM 690 O O . CYS A 1 93 ? 4.132 4.879 -11.529 1.00 91.56 93 CYS A O 1
ATOM 692 N N . MET A 1 94 ? 3.320 6.717 -10.546 1.00 91.44 94 MET A N 1
ATOM 693 C CA . MET A 1 94 ? 2.892 7.361 -11.786 1.00 91.44 94 MET A CA 1
ATOM 694 C C . MET A 1 94 ? 3.784 8.571 -12.055 1.00 91.44 94 MET A C 1
ATOM 696 O O . MET A 1 94 ? 3.925 9.429 -11.188 1.00 91.44 94 MET A O 1
ATOM 700 N N . ALA A 1 95 ? 4.373 8.636 -13.246 1.00 90.56 95 ALA A N 1
ATOM 701 C CA . ALA A 1 95 ? 5.147 9.781 -13.695 1.00 90.56 95 ALA A CA 1
ATOM 702 C C . ALA A 1 95 ? 4.197 10.942 -14.001 1.00 90.56 95 ALA A C 1
ATOM 704 O O . ALA A 1 95 ? 3.327 10.831 -14.868 1.00 90.56 95 ALA A O 1
ATOM 705 N N . LEU A 1 96 ? 4.362 12.050 -13.282 1.00 91.56 96 LEU A N 1
ATOM 706 C CA . LEU A 1 96 ? 3.649 13.293 -13.551 1.00 91.56 96 LEU A CA 1
ATOM 707 C C . LEU A 1 96 ? 4.509 14.219 -14.415 1.00 91.56 96 LEU A C 1
ATOM 709 O O . LEU A 1 96 ? 5.730 14.103 -14.457 1.00 91.56 96 LEU A O 1
ATOM 713 N N . GLU A 1 97 ? 3.881 15.197 -15.063 1.00 89.38 97 GLU A N 1
ATOM 714 C CA . GLU A 1 97 ? 4.581 16.158 -15.933 1.00 89.38 97 GLU A CA 1
ATOM 715 C C . GLU A 1 97 ? 5.657 16.958 -15.167 1.00 89.38 97 GLU A C 1
ATOM 717 O O . GLU A 1 97 ? 6.740 17.232 -15.673 1.00 89.38 97 GLU A O 1
ATOM 722 N N . GLN A 1 98 ? 5.403 17.239 -13.887 1.00 93.44 98 GLN A N 1
ATOM 723 C CA . GLN A 1 98 ? 6.353 17.875 -12.967 1.00 93.44 98 GLN A CA 1
ATOM 724 C C . GLN A 1 98 ? 7.559 16.994 -12.591 1.00 93.44 98 GLN A C 1
ATOM 726 O O . GLN A 1 98 ? 8.558 17.507 -12.084 1.00 93.44 98 GLN A O 1
ATOM 731 N N . ASP A 1 99 ? 7.467 15.678 -12.801 1.00 92.56 99 ASP A N 1
ATOM 732 C CA . ASP A 1 99 ? 8.545 14.738 -12.499 1.00 92.56 99 ASP A CA 1
ATOM 733 C C . ASP A 1 99 ? 9.556 14.614 -13.639 1.00 92.56 99 ASP A C 1
ATOM 735 O O . ASP A 1 99 ? 10.675 14.176 -13.385 1.00 92.56 99 ASP A O 1
ATOM 739 N N . GLY A 1 100 ? 9.210 15.071 -14.848 1.00 92.50 100 GLY A N 1
ATOM 740 C CA . GLY A 1 100 ? 10.067 15.055 -16.039 1.00 92.50 100 GLY A CA 1
ATOM 741 C C . GLY A 1 100 ? 11.518 15.500 -15.791 1.00 92.50 100 GLY A C 1
ATOM 742 O O . GLY A 1 100 ? 12.432 14.694 -15.988 1.00 92.50 100 GLY A O 1
ATOM 743 N N . PRO A 1 101 ? 11.766 16.718 -15.259 1.00 95.62 101 PRO A N 1
ATOM 744 C CA . PRO A 1 101 ? 13.123 17.215 -15.017 1.00 95.62 101 PRO A CA 1
ATOM 745 C C . PRO A 1 101 ? 13.788 16.634 -13.758 1.00 95.62 101 PRO A C 1
ATOM 747 O O . PRO A 1 101 ? 14.954 16.927 -13.484 1.00 95.62 101 PRO A O 1
ATOM 750 N N . ARG A 1 102 ? 13.069 15.856 -12.939 1.00 95.06 102 ARG A N 1
ATOM 751 C CA . ARG A 1 102 ? 13.616 15.273 -11.707 1.00 95.06 102 ARG A CA 1
ATOM 752 C C . ARG A 1 102 ? 14.429 14.030 -12.038 1.00 95.06 102 ARG A C 1
ATOM 754 O O . ARG A 1 102 ? 14.173 13.348 -13.024 1.00 95.06 102 ARG A O 1
ATOM 761 N N . ARG A 1 103 ? 15.391 13.702 -11.175 1.00 92.81 103 ARG A N 1
ATOM 762 C CA . ARG A 1 103 ? 16.161 12.458 -11.297 1.00 92.81 103 ARG A CA 1
ATOM 763 C C . ARG A 1 103 ? 15.241 11.262 -11.098 1.00 92.81 103 ARG A C 1
ATOM 765 O O . ARG A 1 103 ? 14.477 11.243 -10.129 1.00 92.81 103 ARG A O 1
ATOM 772 N N . LEU A 1 104 ? 15.357 10.253 -11.959 1.00 90.06 104 LEU A N 1
ATOM 773 C CA . LEU A 1 104 ? 14.530 9.047 -11.902 1.00 90.06 104 LEU A CA 1
ATOM 774 C C . LEU A 1 104 ? 14.577 8.409 -10.515 1.00 90.06 104 LEU A C 1
ATOM 776 O O . LEU A 1 104 ? 13.536 8.100 -9.935 1.00 90.06 104 LEU A O 1
ATOM 780 N N . GLY A 1 105 ? 15.775 8.268 -9.947 1.00 88.44 105 GLY A N 1
ATOM 781 C CA . GLY A 1 105 ? 15.912 7.694 -8.621 1.00 88.44 105 GLY A CA 1
ATOM 782 C C . GLY A 1 105 ? 15.094 8.448 -7.563 1.00 88.44 105 GLY A C 1
ATOM 783 O O . GLY A 1 105 ? 14.551 7.808 -6.667 1.00 88.44 105 GLY A O 1
ATOM 784 N N . ASP A 1 106 ? 14.981 9.781 -7.642 1.00 90.19 106 ASP A N 1
ATOM 785 C CA . ASP A 1 106 ? 14.407 10.614 -6.566 1.00 90.19 106 ASP A CA 1
ATOM 786 C C . ASP A 1 106 ? 12.895 10.423 -6.556 1.00 90.19 106 ASP A C 1
ATOM 788 O O . ASP A 1 106 ? 12.259 10.402 -5.502 1.00 90.19 106 ASP A O 1
ATOM 792 N N . VAL A 1 107 ? 12.331 10.253 -7.750 1.00 91.12 107 VAL A N 1
ATOM 793 C CA . VAL A 1 107 ? 10.923 9.936 -7.976 1.00 91.12 107 VAL A CA 1
ATOM 794 C C . VAL A 1 107 ? 10.609 8.536 -7.448 1.00 91.12 107 VAL A C 1
ATOM 796 O O . VAL A 1 107 ? 9.672 8.373 -6.668 1.00 91.12 107 VAL A O 1
ATOM 799 N N . LEU A 1 108 ? 11.444 7.541 -7.766 1.00 89.44 108 LEU A N 1
ATOM 800 C CA . LEU A 1 108 ? 11.278 6.179 -7.247 1.00 89.44 108 LEU A CA 1
ATOM 801 C C . LEU A 1 108 ? 11.413 6.128 -5.715 1.00 89.44 108 LEU A C 1
ATOM 803 O O . LEU A 1 108 ? 10.589 5.515 -5.035 1.00 89.44 108 LEU A O 1
ATOM 807 N N . ALA A 1 109 ? 12.410 6.810 -5.150 1.00 88.25 109 ALA A N 1
ATOM 808 C CA . ALA A 1 109 ? 12.630 6.879 -3.709 1.00 88.25 109 ALA A CA 1
ATOM 809 C C . ALA A 1 109 ? 11.468 7.580 -2.986 1.00 88.25 109 ALA A C 1
ATOM 811 O O . ALA A 1 109 ? 11.053 7.140 -1.909 1.00 88.25 109 ALA A O 1
ATOM 812 N N . ALA A 1 110 ? 10.918 8.642 -3.584 1.00 90.06 110 ALA A N 1
ATOM 813 C CA . ALA A 1 110 ? 9.738 9.326 -3.070 1.00 90.06 110 ALA A CA 1
ATOM 814 C C . ALA A 1 110 ? 8.520 8.392 -3.031 1.00 90.06 110 ALA A C 1
ATOM 816 O O . ALA A 1 110 ? 7.859 8.326 -1.996 1.00 90.06 110 ALA A O 1
ATOM 817 N N . ALA A 1 111 ? 8.286 7.604 -4.084 1.00 89.81 111 ALA A N 1
ATOM 818 C CA . ALA A 1 111 ? 7.198 6.627 -4.118 1.00 89.81 111 ALA A CA 1
ATOM 819 C C . ALA A 1 111 ? 7.338 5.553 -3.024 1.00 89.81 111 ALA A C 1
ATOM 821 O O . ALA A 1 111 ? 6.380 5.234 -2.321 1.00 89.81 111 ALA A O 1
ATOM 822 N N . VAL A 1 112 ? 8.555 5.037 -2.806 1.00 88.94 112 VAL A N 1
ATOM 823 C CA . VAL A 1 112 ? 8.826 4.082 -1.714 1.00 88.94 112 VAL A CA 1
ATOM 824 C C . VAL A 1 112 ? 8.585 4.712 -0.345 1.00 88.94 112 VAL A C 1
ATOM 826 O O . VAL A 1 112 ? 8.071 4.061 0.568 1.00 88.94 112 VAL A O 1
ATOM 829 N N . LYS A 1 113 ? 8.981 5.973 -0.165 1.00 89.81 113 LYS A N 1
ATOM 830 C CA . LYS A 1 113 ? 8.748 6.701 1.083 1.00 89.81 113 LYS A CA 1
ATOM 831 C C . LYS A 1 113 ? 7.252 6.883 1.338 1.00 89.81 113 LYS A C 1
ATOM 833 O O . LYS A 1 113 ? 6.804 6.611 2.451 1.00 89.81 113 LYS A O 1
ATOM 838 N N . GLU A 1 114 ? 6.499 7.284 0.320 1.00 90.25 114 GLU A N 1
ATOM 839 C CA . GLU A 1 114 ? 5.053 7.465 0.406 1.00 90.25 114 GLU A CA 1
ATOM 840 C C . GLU A 1 114 ? 4.345 6.154 0.776 1.00 90.25 114 GLU A C 1
ATOM 842 O O . GLU A 1 114 ? 3.567 6.120 1.727 1.00 90.25 114 GLU A O 1
ATOM 847 N N . GLU A 1 115 ? 4.686 5.043 0.120 1.00 89.56 115 GLU A N 1
ATOM 848 C CA . GLU A 1 115 ? 4.114 3.725 0.419 1.00 89.56 115 GLU A CA 1
ATOM 849 C C . GLU A 1 115 ? 4.387 3.293 1.875 1.00 89.56 115 GLU A C 1
ATOM 851 O O . GLU A 1 115 ? 3.492 2.794 2.568 1.00 89.56 115 GLU A O 1
ATOM 856 N N . ARG A 1 116 ? 5.586 3.568 2.407 1.00 88.62 116 ARG A N 1
ATOM 857 C CA . ARG A 1 116 ? 5.913 3.316 3.825 1.00 88.62 116 ARG A CA 1
ATOM 858 C C . ARG A 1 116 ? 5.089 4.176 4.783 1.00 88.62 116 ARG A C 1
ATOM 860 O O . ARG A 1 116 ? 4.650 3.686 5.829 1.00 88.62 116 ARG A O 1
ATOM 867 N N . GLU A 1 117 ? 4.893 5.450 4.465 1.00 90.31 117 GLU A N 1
ATOM 868 C CA . GLU A 1 117 ? 4.082 6.363 5.276 1.00 90.31 117 GLU A CA 1
ATOM 869 C C . GLU A 1 117 ? 2.610 5.943 5.263 1.00 90.31 117 GLU A C 1
ATOM 871 O O . GLU A 1 117 ? 1.993 5.820 6.327 1.00 90.31 117 GLU A O 1
ATOM 876 N N . GLN A 1 118 ? 2.072 5.599 4.093 1.00 88.94 118 GLN A N 1
ATOM 877 C CA . GLN A 1 118 ? 0.724 5.058 3.956 1.00 88.94 118 GLN A CA 1
ATOM 878 C C . GLN A 1 118 ? 0.556 3.772 4.777 1.00 88.94 118 GLN A C 1
ATOM 880 O O . GLN A 1 118 ? -0.408 3.657 5.539 1.00 88.94 118 GLN A O 1
ATOM 885 N N . GLN A 1 119 ? 1.502 2.830 4.718 1.00 87.56 119 GLN A N 1
ATOM 886 C CA . GLN A 1 119 ? 1.467 1.609 5.536 1.00 87.56 119 GLN A CA 1
ATOM 887 C C . GLN A 1 119 ? 1.460 1.915 7.038 1.00 87.56 119 GLN A C 1
ATOM 889 O O . GLN A 1 119 ? 0.696 1.308 7.797 1.00 87.56 119 GLN A O 1
ATOM 894 N N . LYS A 1 120 ? 2.261 2.892 7.478 1.00 91.25 120 LYS A N 1
ATOM 895 C CA . LYS A 1 120 ? 2.280 3.348 8.874 1.00 91.25 120 LYS A CA 1
ATOM 896 C C . LYS A 1 120 ? 0.923 3.920 9.294 1.00 91.25 120 LYS A C 1
ATOM 898 O O . LYS A 1 120 ? 0.419 3.542 10.353 1.00 91.25 120 LYS A O 1
ATOM 903 N N . HIS A 1 121 ? 0.309 4.761 8.463 1.00 90.94 121 HIS A N 1
ATOM 904 C CA . HIS A 1 121 ? -1.020 5.320 8.723 1.00 90.94 121 HIS A CA 1
ATOM 905 C C . HIS A 1 121 ? -2.105 4.238 8.793 1.00 90.94 121 HIS A C 1
ATOM 907 O O . HIS A 1 121 ? -2.883 4.209 9.748 1.00 90.94 121 HIS A O 1
ATOM 913 N N . HIS A 1 122 ? -2.121 3.293 7.850 1.00 91.25 122 HIS A N 1
ATOM 914 C CA . HIS A 1 122 ? -3.076 2.179 7.854 1.00 91.25 122 HIS A CA 1
ATOM 915 C C . HIS A 1 122 ? -2.918 1.289 9.090 1.00 91.25 122 HIS A C 1
ATOM 917 O O . HIS A 1 122 ? -3.911 0.837 9.663 1.00 91.25 122 HIS A O 1
ATOM 923 N N . ARG A 1 123 ? -1.679 1.043 9.531 1.00 91.81 123 ARG A N 1
ATOM 924 C CA . ARG A 1 123 ? -1.408 0.305 10.769 1.00 91.81 123 ARG A CA 1
ATOM 925 C C . ARG A 1 123 ? -1.918 1.063 11.994 1.00 91.81 123 ARG A C 1
ATOM 927 O O . ARG A 1 123 ? -2.552 0.461 12.854 1.00 91.81 123 ARG A O 1
ATOM 934 N N . GLN A 1 124 ? -1.674 2.369 12.071 1.00 92.88 124 GLN A N 1
ATOM 935 C CA . GLN A 1 124 ? -2.144 3.196 13.183 1.00 92.88 124 GLN A CA 1
ATOM 936 C C . GLN A 1 124 ? -3.675 3.229 13.262 1.00 92.88 124 GLN A C 1
ATOM 938 O O . GLN A 1 124 ? -4.227 3.050 14.345 1.00 92.88 124 GLN A O 1
ATOM 943 N N . LYS A 1 125 ? -4.359 3.382 12.121 1.00 94.88 125 LYS A N 1
ATOM 944 C CA . LYS A 1 125 ? -5.826 3.354 12.048 1.00 94.88 125 LYS A CA 1
ATOM 945 C C . LYS A 1 125 ? -6.394 2.014 12.524 1.00 94.88 125 LYS A C 1
ATOM 947 O O . LYS A 1 125 ? -7.333 2.004 13.313 1.00 94.88 125 LYS A O 1
ATOM 952 N N . ARG A 1 126 ? -5.787 0.891 12.117 1.00 94.12 126 ARG A N 1
ATOM 953 C CA . ARG A 1 126 ? -6.168 -0.453 12.592 1.00 94.12 126 ARG A CA 1
ATOM 954 C C . ARG A 1 126 ? -6.016 -0.599 14.107 1.00 94.12 126 ARG A C 1
ATOM 956 O O . ARG A 1 126 ? -6.921 -1.101 14.764 1.00 94.12 126 ARG A O 1
ATOM 963 N N . LEU A 1 127 ? -4.909 -0.117 14.673 1.00 94.81 127 LEU A N 1
ATOM 964 C CA . LEU A 1 127 ? -4.689 -0.150 16.124 1.00 94.81 127 LEU A CA 1
ATOM 965 C C . LEU A 1 127 ? -5.710 0.707 16.886 1.00 94.81 127 LEU A C 1
ATOM 967 O O . LEU A 1 127 ? -6.195 0.285 17.931 1.00 94.81 127 LEU A O 1
ATOM 971 N N . GLN A 1 128 ? -6.063 1.883 16.363 1.00 95.12 128 GLN A N 1
ATOM 972 C CA . GLN A 1 128 ? -7.096 2.736 16.958 1.00 95.12 128 GLN A CA 1
ATOM 973 C C . GLN A 1 128 ? -8.472 2.064 16.933 1.00 95.12 128 GLN A C 1
ATOM 975 O O . GLN A 1 128 ? -9.142 2.024 17.961 1.00 95.12 128 GLN A O 1
ATOM 980 N N . GLN A 1 129 ? -8.860 1.474 15.799 1.00 95.62 129 GLN A N 1
ATOM 981 C CA . GLN A 1 129 ? -10.115 0.725 15.683 1.00 95.62 129 GLN A CA 1
ATOM 982 C C . GLN A 1 129 ? -10.167 -0.450 16.666 1.00 95.62 129 GLN A C 1
ATOM 984 O O . GLN A 1 129 ? -11.181 -0.658 17.324 1.00 95.62 129 GLN A O 1
ATOM 989 N N . GLN A 1 130 ? -9.061 -1.180 16.828 1.00 95.56 130 GLN A N 1
ATOM 990 C CA . GLN A 1 130 ? -8.980 -2.276 17.791 1.00 95.56 130 GLN A CA 1
ATOM 991 C C . GLN A 1 130 ? -9.144 -1.788 19.241 1.00 95.56 130 GLN A C 1
ATOM 993 O O . GLN A 1 130 ? -9.838 -2.425 20.031 1.00 95.56 130 GLN A O 1
ATOM 998 N N . GLN A 1 131 ? -8.542 -0.651 19.598 1.00 96.50 131 GLN A N 1
ATOM 999 C CA . GLN A 1 131 ? -8.703 -0.051 20.928 1.00 96.50 131 GLN A CA 1
ATOM 1000 C C . GLN A 1 131 ? -10.139 0.423 21.176 1.00 96.50 131 GLN A C 1
ATOM 1002 O O . GLN A 1 131 ? -10.671 0.232 22.269 1.00 96.50 131 GLN A O 1
ATOM 1007 N N . GLU A 1 132 ? -10.782 1.009 20.169 1.00 97.00 132 GLU A N 1
ATOM 1008 C CA . GLU A 1 132 ? -12.177 1.436 20.257 1.00 97.00 132 GLU A CA 1
ATOM 1009 C C . GLU A 1 132 ? -13.120 0.241 20.438 1.00 97.00 132 GLU A C 1
ATOM 1011 O O . GLU A 1 132 ? -13.966 0.260 21.330 1.00 97.00 132 GLU A O 1
ATOM 1016 N N . GLN A 1 133 ? -12.913 -0.840 19.681 1.00 96.44 133 GLN A N 1
ATOM 1017 C CA . GLN A 1 133 ? -13.660 -2.089 19.845 1.00 96.44 133 GLN A CA 1
ATOM 1018 C C . GLN A 1 133 ? -13.477 -2.688 21.245 1.00 96.44 133 GLN A C 1
ATOM 1020 O O . GLN A 1 133 ? -14.452 -3.097 21.873 1.00 96.44 133 GLN A O 1
ATOM 1025 N N . GLN A 1 134 ? -12.249 -2.698 21.776 1.00 96.25 134 GLN A N 1
ATOM 1026 C CA . GLN A 1 134 ? -11.988 -3.152 23.147 1.00 96.25 134 GLN A CA 1
ATOM 1027 C C . GLN A 1 134 ? -12.711 -2.285 24.181 1.00 96.25 134 GLN A C 1
ATOM 1029 O O . GLN A 1 134 ? -13.293 -2.811 25.130 1.00 96.25 134 GLN A O 1
ATOM 1034 N N . ARG A 1 135 ? -12.718 -0.962 23.991 1.00 97.31 135 ARG A N 1
ATOM 1035 C CA . ARG A 1 135 ? -13.423 -0.035 24.877 1.00 97.31 135 ARG A CA 1
ATOM 1036 C C . ARG A 1 135 ? -14.935 -0.269 24.851 1.00 97.31 135 ARG A C 1
ATOM 1038 O O . ARG A 1 135 ? -15.536 -0.393 25.914 1.00 97.31 135 ARG A O 1
ATOM 1045 N N . GLN A 1 136 ? -15.533 -0.393 23.668 1.00 97.50 136 GLN A N 1
ATOM 1046 C CA . GLN A 1 136 ? -16.962 -0.684 23.523 1.00 97.50 136 GLN A CA 1
ATOM 1047 C C . GLN A 1 136 ? -17.327 -2.041 24.140 1.00 97.50 136 GLN A C 1
ATOM 1049 O O . GLN A 1 136 ? -18.338 -2.155 24.830 1.00 97.50 136 GLN A O 1
ATOM 1054 N N . ALA A 1 137 ? -16.486 -3.064 23.961 1.00 97.56 137 ALA A N 1
ATOM 1055 C CA . ALA A 1 137 ? -16.694 -4.371 24.577 1.00 97.56 137 ALA A CA 1
ATOM 1056 C C . ALA A 1 137 ? -16.672 -4.297 26.115 1.00 97.56 137 ALA A C 1
ATOM 1058 O O . ALA A 1 137 ? -17.504 -4.924 26.775 1.00 97.56 137 ALA A O 1
ATOM 1059 N N . LEU A 1 138 ? -15.761 -3.508 26.695 1.00 98.00 138 LEU A N 1
ATOM 1060 C CA . LEU A 1 138 ? -15.710 -3.275 28.141 1.00 98.00 138 LEU A CA 1
ATOM 1061 C C . LEU A 1 138 ? -16.946 -2.520 28.646 1.00 98.00 138 LEU A C 1
ATOM 1063 O O . LEU A 1 138 ? -17.531 -2.931 29.648 1.00 98.00 138 LEU A O 1
ATOM 1067 N N . GLU A 1 139 ? -17.378 -1.467 27.949 1.00 97.81 139 GLU A N 1
ATOM 1068 C CA . GLU A 1 139 ? -18.588 -0.705 28.294 1.00 97.81 139 GLU A CA 1
ATOM 1069 C C . GLU A 1 139 ? -19.838 -1.606 28.255 1.00 97.81 139 GLU A C 1
ATOM 1071 O O . GLU A 1 139 ? -20.612 -1.637 29.212 1.00 97.81 139 GLU A O 1
ATOM 1076 N N . GLN A 1 140 ? -19.982 -2.453 27.230 1.00 97.38 140 GLN A N 1
ATOM 1077 C CA . GLN A 1 140 ? -21.074 -3.431 27.150 1.00 97.38 140 GLN A CA 1
ATOM 1078 C C . GLN A 1 140 ? -21.027 -4.469 28.279 1.00 97.38 140 GLN A C 1
ATOM 1080 O O . GLN A 1 140 ? -22.070 -4.878 28.796 1.00 97.38 140 GLN A O 1
ATOM 1085 N N . GLN A 1 141 ? -19.837 -4.926 28.680 1.00 97.75 141 GLN A N 1
ATOM 1086 C CA . GLN A 1 141 ? -19.701 -5.829 29.825 1.00 97.75 141 GLN A CA 1
ATOM 1087 C C . GLN A 1 141 ? -20.112 -5.148 31.134 1.00 97.75 141 GLN A C 1
ATOM 1089 O O . GLN A 1 141 ? -20.768 -5.780 31.965 1.00 97.75 141 GLN A O 1
ATOM 1094 N N . GLN A 1 142 ? -19.754 -3.876 31.323 1.00 97.44 142 GLN A N 1
ATOM 1095 C CA . GLN A 1 142 ? -20.168 -3.095 32.489 1.00 97.44 142 GLN A CA 1
ATOM 1096 C C . GLN A 1 142 ? -21.686 -2.892 32.513 1.00 97.44 142 GLN A C 1
ATOM 1098 O O . GLN A 1 142 ? -22.309 -3.139 33.545 1.00 97.44 142 GLN A O 1
ATOM 1103 N N . GLU A 1 143 ? -22.300 -2.548 31.379 1.00 98.19 143 GLU A N 1
ATOM 1104 C CA . GLU A 1 143 ? -23.755 -2.395 31.274 1.00 98.19 143 GLU A CA 1
ATOM 1105 C C . GLU A 1 143 ? -24.485 -3.714 31.569 1.00 98.19 143 GLU A C 1
ATOM 1107 O O . GLU A 1 143 ? -25.450 -3.738 32.335 1.00 98.19 143 GLU A O 1
ATOM 1112 N N . LYS A 1 144 ? -23.997 -4.840 31.029 1.00 97.94 144 LYS A N 1
ATOM 1113 C CA . LYS A 1 144 ? -24.550 -6.172 31.325 1.00 97.94 144 LYS A CA 1
ATOM 1114 C C . LYS A 1 144 ? -24.464 -6.503 32.814 1.00 97.94 144 LYS A C 1
ATOM 1116 O O . LYS A 1 144 ? -25.449 -6.976 33.378 1.00 97.94 144 LYS A O 1
ATOM 1121 N N . LYS A 1 145 ? -23.325 -6.230 33.461 1.00 97.81 145 LYS A N 1
ATOM 1122 C CA . LYS A 1 145 ? -23.159 -6.423 34.913 1.00 97.81 145 LYS A CA 1
ATOM 1123 C C . LYS A 1 145 ? -24.126 -5.547 35.711 1.00 97.81 145 LYS A C 1
ATOM 1125 O O . LYS A 1 145 ? -24.760 -6.045 36.638 1.00 97.81 145 LYS A O 1
ATOM 1130 N N . LEU A 1 146 ? -24.293 -4.282 35.323 1.00 98.31 146 LEU A N 1
ATOM 1131 C CA . LEU A 1 146 ? -25.227 -3.361 35.973 1.00 98.31 146 LEU A CA 1
ATOM 1132 C C . LEU A 1 146 ? -26.681 -3.835 35.829 1.00 98.31 146 LEU A C 1
ATOM 1134 O O . LEU A 1 146 ? -27.416 -3.871 36.813 1.00 98.31 146 LEU A O 1
ATOM 1138 N N . ARG A 1 147 ? -27.093 -4.266 34.629 1.00 98.19 147 ARG A N 1
ATOM 1139 C CA . ARG A 1 147 ? -28.433 -4.833 34.395 1.00 98.19 147 ARG A CA 1
ATOM 1140 C C . ARG A 1 147 ? -28.673 -6.096 35.216 1.00 98.19 147 ARG A C 1
ATOM 1142 O O . ARG A 1 147 ? -29.732 -6.228 35.821 1.00 98.19 147 ARG A O 1
ATOM 1149 N N . GLN A 1 148 ? -27.696 -7.003 35.279 1.00 96.94 148 GLN A N 1
ATOM 1150 C CA . GLN A 1 148 ? -27.789 -8.203 36.118 1.00 96.94 148 GLN A CA 1
ATOM 1151 C C . GLN A 1 148 ? -27.949 -7.842 37.598 1.00 96.94 148 GLN A C 1
ATOM 1153 O O . GLN A 1 148 ? -28.786 -8.425 38.283 1.00 96.94 148 GLN A O 1
ATOM 1158 N N . GLN A 1 149 ? -27.204 -6.846 38.083 1.00 97.19 149 GLN A N 1
ATOM 1159 C CA . GLN A 1 149 ? -27.325 -6.365 39.457 1.00 97.19 149 GLN A CA 1
ATOM 1160 C C . GLN A 1 149 ? -28.716 -5.772 39.737 1.00 97.19 149 GLN A C 1
ATOM 1162 O O . GLN A 1 149 ? -29.314 -6.082 40.765 1.00 97.19 149 GLN A O 1
ATOM 1167 N N . GLN A 1 150 ? -29.266 -4.970 38.821 1.00 97.00 150 GLN A N 1
ATOM 1168 C CA . GLN A 1 150 ? -30.618 -4.413 38.955 1.00 97.00 150 GLN A CA 1
ATOM 1169 C C . GLN A 1 150 ? -31.694 -5.507 38.972 1.00 97.00 150 GLN A C 1
ATOM 1171 O O . GLN A 1 150 ? -32.580 -5.481 39.824 1.00 97.00 150 GLN A O 1
ATOM 1176 N N . GLN A 1 151 ? -31.591 -6.508 38.093 1.00 97.00 151 GLN A N 1
ATOM 1177 C CA . GLN A 1 151 ? -32.506 -7.654 38.086 1.00 97.00 151 GLN A CA 1
ATOM 1178 C C . GLN A 1 151 ? -32.437 -8.452 39.395 1.00 97.00 151 GLN A C 1
ATOM 1180 O O . GLN A 1 151 ? -33.468 -8.866 39.920 1.00 97.00 151 GLN A O 1
ATOM 1185 N N . GLN A 1 152 ? -31.240 -8.646 39.959 1.00 96.31 152 GLN A N 1
ATOM 1186 C CA . GLN A 1 152 ? -31.083 -9.294 41.264 1.00 96.31 152 GLN A CA 1
ATOM 1187 C C . GLN A 1 152 ? -31.735 -8.481 42.390 1.00 96.31 152 GLN A C 1
ATOM 1189 O O . GLN A 1 152 ? -32.383 -9.061 43.260 1.00 96.31 152 GLN A O 1
ATOM 1194 N N . GLN A 1 153 ? -31.616 -7.150 42.365 1.00 95.62 153 GLN A N 1
ATOM 1195 C CA . GLN A 1 153 ? -32.277 -6.278 43.341 1.00 95.62 153 GLN A CA 1
ATOM 1196 C C . GLN A 1 153 ? -33.805 -6.334 43.224 1.00 95.62 153 GLN A C 1
ATOM 1198 O O . GLN A 1 153 ? -34.475 -6.422 44.250 1.00 95.62 153 GLN A O 1
ATOM 1203 N N . GLN A 1 154 ? -34.353 -6.343 42.005 1.00 95.56 154 GLN A N 1
ATOM 1204 C CA . GLN A 1 154 ? -35.796 -6.490 41.772 1.00 95.56 154 GLN A CA 1
ATOM 1205 C C . GLN A 1 154 ? -36.312 -7.835 42.293 1.00 95.56 154 GLN A C 1
ATOM 1207 O O . GLN A 1 154 ? -37.227 -7.855 43.112 1.00 95.56 154 GLN A O 1
ATOM 1212 N N . LYS A 1 155 ? -35.653 -8.946 41.938 1.00 94.75 155 LYS A N 1
ATOM 1213 C CA . LYS A 1 155 ? -36.003 -10.283 42.452 1.00 94.75 155 LYS A CA 1
ATOM 1214 C C . LYS A 1 155 ? -35.936 -10.355 43.982 1.00 94.75 155 LYS A C 1
ATOM 1216 O O . LYS A 1 155 ? -36.785 -10.979 44.613 1.00 94.75 155 LYS A O 1
ATOM 1221 N N . ALA A 1 156 ? -34.952 -9.701 44.602 1.00 92.56 156 ALA A N 1
ATOM 1222 C CA . ALA A 1 156 ? -34.841 -9.640 46.059 1.00 92.56 156 ALA A CA 1
ATOM 1223 C C . ALA A 1 156 ? -35.946 -8.788 46.715 1.00 92.56 156 ALA A C 1
ATOM 1225 O O . ALA A 1 156 ? -36.343 -9.076 47.844 1.00 92.56 156 ALA A O 1
ATOM 1226 N N . GLN A 1 157 ? -36.437 -7.744 46.040 1.00 91.69 157 GLN A N 1
ATOM 1227 C CA . GLN A 1 157 ? -37.580 -6.949 46.502 1.00 91.69 157 GLN A CA 1
ATOM 1228 C C . GLN A 1 157 ? -38.897 -7.720 46.358 1.00 91.69 157 GLN A C 1
ATOM 1230 O O . GLN A 1 157 ? -39.683 -7.733 47.302 1.00 91.69 157 GLN A O 1
ATOM 1235 N N . GLU A 1 158 ? -39.104 -8.412 45.237 1.00 89.38 158 GLU A N 1
ATOM 1236 C CA . GLU A 1 158 ? -40.261 -9.291 45.018 1.00 89.38 158 GLU A CA 1
ATOM 1237 C C . GLU A 1 158 ? -40.307 -10.421 46.052 1.00 89.38 158 GLU A C 1
ATOM 1239 O O . GLU A 1 158 ? -41.344 -10.645 46.667 1.00 89.38 158 GLU A O 1
ATOM 1244 N N . ALA A 1 159 ? -39.169 -11.061 46.343 1.00 86.81 159 ALA A N 1
ATOM 1245 C CA . ALA A 1 159 ? -39.080 -12.100 47.372 1.00 86.81 159 ALA A CA 1
ATOM 1246 C C . ALA A 1 159 ? -39.367 -11.585 48.797 1.00 86.81 159 ALA A C 1
ATOM 1248 O O . ALA A 1 159 ? -39.739 -12.366 49.671 1.00 86.81 159 ALA A O 1
ATOM 1249 N N . LYS A 1 160 ? -39.181 -10.282 49.051 1.00 85.94 160 LYS A N 1
ATOM 1250 C CA . LYS A 1 160 ? -39.515 -9.647 50.334 1.00 85.94 160 LYS A CA 1
ATOM 1251 C C . LYS A 1 160 ? -40.973 -9.207 50.427 1.00 85.94 160 LYS A C 1
ATOM 1253 O O . LYS A 1 160 ? -41.412 -8.926 51.541 1.00 85.94 160 LYS A O 1
ATOM 1258 N N . GLN A 1 161 ? -41.718 -9.126 49.321 1.00 80.00 161 GLN A N 1
ATOM 1259 C CA . GLN A 1 161 ? -43.152 -8.875 49.409 1.00 80.00 161 GLN A CA 1
ATOM 1260 C C . GLN A 1 161 ? -43.828 -10.141 49.953 1.00 80.00 161 GLN A C 1
ATOM 1262 O O . GLN A 1 161 ? -43.781 -11.187 49.303 1.00 80.00 161 GLN A O 1
ATOM 1267 N N . PRO A 1 162 ? -44.422 -10.092 51.161 1.00 65.94 162 PRO A N 1
ATOM 1268 C CA . PRO A 1 162 ? -45.110 -11.243 51.717 1.00 65.94 162 PRO A CA 1
ATOM 1269 C C . PRO A 1 162 ? -46.252 -11.600 50.775 1.00 65.94 162 PRO A C 1
ATOM 1271 O O . PRO A 1 162 ? -47.083 -10.756 50.444 1.00 65.94 162 PRO A O 1
ATOM 1274 N N . ASN A 1 163 ? -46.255 -12.849 50.322 1.00 72.81 163 ASN A N 1
ATOM 1275 C CA . ASN A 1 163 ? -47.229 -13.365 49.379 1.00 72.81 163 ASN A CA 1
ATOM 1276 C C . ASN A 1 163 ? -48.642 -13.102 49.948 1.00 72.81 163 ASN A C 1
ATOM 1278 O O . ASN A 1 163 ? -48.998 -13.712 50.962 1.00 72.81 163 ASN A O 1
ATOM 1282 N N . PRO A 1 164 ? -49.458 -12.199 49.366 1.00 65.81 164 PRO A N 1
ATOM 1283 C CA . PRO A 1 164 ? -50.707 -11.752 49.994 1.00 65.81 164 PRO A CA 1
ATOM 1284 C C . PRO A 1 164 ? -51.742 -12.880 50.123 1.00 65.81 164 PRO A C 1
ATOM 1286 O O . PRO A 1 164 ? -52.684 -12.779 50.903 1.00 65.81 164 PRO A O 1
ATOM 1289 N N . PHE A 1 165 ? -51.531 -13.993 49.416 1.00 62.19 165 PHE A N 1
ATOM 1290 C CA . PHE A 1 165 ? -52.360 -15.192 49.482 1.00 62.19 165 PHE A CA 1
ATOM 1291 C C . PHE A 1 165 ? -51.977 -16.173 50.601 1.00 62.19 165 PHE A C 1
ATOM 1293 O O . PHE A 1 165 ? -52.763 -17.068 50.894 1.00 62.19 165 PHE A O 1
ATOM 1300 N N . GLN A 1 166 ? -50.822 -16.018 51.263 1.00 57.12 166 GLN A N 1
ATOM 1301 C CA . GLN A 1 166 ? -50.428 -16.909 52.368 1.00 57.12 166 GLN A CA 1
ATOM 1302 C C . GLN A 1 166 ? -51.056 -16.538 53.721 1.00 57.12 166 GLN A C 1
ATOM 1304 O O . GLN A 1 166 ? -51.049 -17.361 54.628 1.00 57.12 166 GLN A O 1
ATOM 1309 N N . ASN A 1 167 ? -51.665 -15.353 53.840 1.00 54.81 167 ASN A N 1
ATOM 1310 C CA . ASN A 1 167 ? -52.391 -14.920 55.041 1.00 54.81 167 ASN A CA 1
ATOM 1311 C C . ASN A 1 167 ? -53.914 -14.856 54.829 1.00 54.81 167 ASN A C 1
ATOM 1313 O O . ASN A 1 167 ? -54.605 -14.113 55.525 1.00 54.81 167 ASN A O 1
ATOM 1317 N N . SER A 1 168 ? -54.458 -15.618 53.875 1.00 54.72 168 SER A N 1
ATOM 1318 C CA . SER A 1 168 ? -55.903 -15.842 53.822 1.00 54.72 168 SER A CA 1
ATOM 1319 C C . SER A 1 168 ? -56.271 -16.976 54.790 1.00 54.72 168 SER A C 1
ATOM 1321 O O . SER A 1 168 ? -55.784 -18.091 54.608 1.00 54.72 168 SER A O 1
ATOM 1323 N N . PRO A 1 169 ? -57.139 -16.753 55.793 1.00 57.66 169 PRO A N 1
ATOM 1324 C CA . PRO A 1 169 ? -57.593 -17.780 56.735 1.00 57.66 169 PRO A CA 1
ATOM 1325 C C . PRO A 1 169 ? -58.598 -18.774 56.119 1.00 57.66 169 PRO A C 1
ATOM 1327 O O . PRO A 1 169 ? -59.357 -19.421 56.843 1.00 57.66 169 PRO A O 1
ATOM 1330 N N . PHE A 1 170 ? -58.635 -18.916 54.791 1.00 51.66 170 PHE A N 1
ATOM 1331 C CA . PHE A 1 170 ? -59.462 -19.930 54.147 1.00 51.66 170 PHE A CA 1
ATOM 1332 C C . PHE A 1 170 ? -58.849 -21.314 54.374 1.00 51.66 170 PHE A C 1
ATOM 1334 O O . PHE A 1 170 ? -57.958 -21.767 53.660 1.00 51.66 170 PHE A O 1
ATOM 1341 N N . SER A 1 171 ? -59.348 -21.939 55.441 1.00 46.00 171 SER A N 1
ATOM 1342 C CA . SER A 1 171 ? -59.095 -23.308 55.874 1.00 46.00 171 SER A CA 1
ATOM 1343 C C . SER A 1 171 ? -59.070 -24.277 54.694 1.00 46.00 171 SER A C 1
ATOM 1345 O O . SER A 1 171 ? -60.046 -24.424 53.962 1.00 46.00 171 SER A O 1
ATOM 1347 N N . SER A 1 172 ? -57.960 -24.995 54.565 1.00 50.03 172 SER A N 1
ATOM 1348 C CA . SER A 1 172 ? -57.719 -26.108 53.643 1.00 50.03 172 SER A CA 1
ATOM 1349 C C . SER A 1 172 ? -58.496 -27.385 54.015 1.00 50.03 172 SER A C 1
ATOM 1351 O O . SER A 1 172 ? -58.070 -28.499 53.717 1.00 50.03 172 SER A O 1
ATOM 1353 N N . GLU A 1 173 ? -59.665 -27.245 54.639 1.00 46.72 173 GLU A N 1
ATOM 1354 C CA . GLU A 1 173 ? -60.420 -28.341 55.245 1.00 46.72 173 GLU A CA 1
ATOM 1355 C C . GLU A 1 173 ? -61.768 -28.576 54.545 1.00 46.72 173 GLU A C 1
ATOM 1357 O O . GLU A 1 173 ? -62.788 -28.735 55.198 1.00 46.72 173 GLU A O 1
ATOM 1362 N N . ALA A 1 174 ? -61.815 -28.578 53.206 1.00 48.88 174 ALA A N 1
ATOM 1363 C CA . ALA A 1 174 ? -63.017 -29.024 52.483 1.00 48.88 174 ALA A CA 1
ATOM 1364 C C . ALA A 1 174 ? -62.797 -29.343 50.991 1.00 48.88 174 ALA A C 1
ATOM 1366 O O . ALA A 1 174 ? -63.549 -28.857 50.158 1.00 48.88 174 ALA A O 1
ATOM 1367 N N . VAL A 1 175 ? -61.821 -30.175 50.607 1.00 54.53 175 VAL A N 1
ATOM 1368 C CA . VAL A 1 175 ? -61.914 -30.905 49.317 1.00 54.53 175 VAL A CA 1
ATOM 1369 C C . VAL A 1 175 ? -61.354 -32.323 49.474 1.00 54.53 175 VAL A C 1
ATOM 1371 O O . VAL A 1 175 ? -60.385 -32.735 48.843 1.00 54.53 175 VAL A O 1
ATOM 1374 N N . ARG A 1 176 ? -61.977 -33.094 50.369 1.00 51.94 176 ARG A N 1
ATOM 1375 C CA . ARG A 1 176 ? -62.044 -34.553 50.239 1.00 51.94 176 ARG A CA 1
ATOM 1376 C C . ARG A 1 176 ? -63.395 -34.890 49.611 1.00 51.94 176 ARG A C 1
ATOM 1378 O O . ARG A 1 176 ? -64.409 -34.313 49.980 1.00 51.94 176 ARG A O 1
ATOM 1385 N N . SER A 1 177 ? -63.374 -35.856 48.699 1.00 51.31 177 SER A N 1
ATOM 1386 C CA . SER A 1 177 ? -64.517 -36.512 48.048 1.00 51.31 177 SER A CA 1
ATOM 1387 C C . SER A 1 177 ? -65.347 -35.663 47.076 1.00 51.31 177 SER A C 1
ATOM 1389 O O . SER A 1 177 ? -66.319 -35.015 47.437 1.00 51.31 177 SER A O 1
ATOM 1391 N N . GLY A 1 178 ? -64.986 -35.763 45.799 1.00 42.34 178 GLY A N 1
ATOM 1392 C CA . GLY A 1 178 ? -65.780 -35.306 44.662 1.00 42.34 178 GLY A CA 1
ATOM 1393 C C . GLY A 1 178 ? -65.354 -36.058 43.407 1.00 42.34 178 GLY A C 1
ATOM 1394 O O . GLY A 1 178 ? -64.824 -35.466 42.477 1.00 42.34 178 GLY A O 1
ATOM 1395 N N . SER A 1 179 ? -65.503 -37.384 43.435 1.00 49.81 179 SER A N 1
ATOM 1396 C CA . SER A 1 179 ? -65.357 -38.274 42.279 1.00 49.81 179 SER A CA 1
ATOM 1397 C C . SER A 1 179 ? -66.415 -37.908 41.234 1.00 49.81 179 SER A C 1
ATOM 1399 O O . SER A 1 179 ? -67.547 -38.388 41.303 1.00 49.81 179 SER A O 1
ATOM 1401 N N . LEU A 1 180 ? -66.060 -37.044 40.285 1.00 48.69 180 LEU A N 1
ATOM 1402 C CA . LEU A 1 180 ? -66.851 -36.817 39.080 1.00 48.69 180 LEU A CA 1
ATOM 1403 C C . LEU A 1 180 ? -66.544 -37.931 38.063 1.00 48.69 180 LEU A C 1
ATOM 1405 O O . LEU A 1 180 ? -65.368 -38.195 37.803 1.00 48.69 180 LEU A O 1
ATOM 1409 N N . PRO A 1 181 ? -67.565 -38.591 37.490 1.00 50.56 181 PRO A N 1
ATOM 1410 C CA . PRO A 1 181 ? -67.366 -39.588 36.451 1.00 50.56 181 PRO A CA 1
ATOM 1411 C C . PRO A 1 181 ? -66.875 -38.903 35.171 1.00 50.56 181 PRO A C 1
ATOM 1413 O O . PRO A 1 181 ? -67.532 -38.018 34.622 1.00 50.56 181 PRO A O 1
ATOM 1416 N N . LEU A 1 182 ? -65.694 -39.315 34.716 1.00 49.06 182 LEU A N 1
ATOM 1417 C CA . LEU A 1 182 ? -65.159 -38.986 33.399 1.00 49.06 182 LEU A CA 1
ATOM 1418 C C . LEU A 1 182 ? -66.050 -39.618 32.313 1.00 49.06 182 LEU A C 1
ATOM 1420 O O . LEU A 1 182 ? -66.433 -40.780 32.457 1.00 49.06 182 LEU A O 1
ATOM 1424 N N . PRO A 1 183 ? -66.364 -38.902 31.220 1.00 47.25 183 PRO A N 1
ATOM 1425 C CA . PRO A 1 183 ? -66.996 -39.506 30.057 1.00 47.25 183 PRO A CA 1
ATOM 1426 C C . PRO A 1 183 ? -66.034 -40.510 29.403 1.00 47.25 183 PRO A C 1
ATOM 1428 O O . PRO A 1 183 ? -64.933 -40.158 28.975 1.00 47.25 183 PRO A O 1
ATOM 1431 N N . GLU A 1 184 ? -66.462 -41.770 29.331 1.00 51.75 184 GLU A N 1
ATOM 1432 C CA . GLU A 1 184 ? -65.822 -42.819 28.539 1.00 51.75 184 GLU A CA 1
ATOM 1433 C C . GLU A 1 184 ? -65.843 -42.414 27.061 1.00 51.75 184 GLU A C 1
ATOM 1435 O O . GLU A 1 184 ? -66.905 -42.287 26.452 1.00 51.75 184 GLU A O 1
ATOM 1440 N N . GLY A 1 185 ? -64.670 -42.179 26.472 1.00 49.41 185 GLY A N 1
ATOM 1441 C CA . GLY A 1 185 ? -64.590 -41.918 25.034 1.00 49.41 185 GLY A CA 1
ATOM 1442 C C . GLY A 1 185 ? -63.301 -41.296 24.510 1.00 49.41 185 GLY A C 1
ATOM 1443 O O . GLY A 1 185 ? -63.155 -41.190 23.299 1.00 49.41 185 GLY A O 1
ATOM 1444 N N . TRP A 1 186 ? -62.361 -40.884 25.363 1.00 47.47 186 TRP A N 1
ATOM 1445 C CA . TRP A 1 186 ? -61.066 -40.343 24.924 1.00 47.47 186 TRP A CA 1
ATOM 1446 C C . TRP A 1 186 ? -59.923 -41.261 25.368 1.00 47.47 186 TRP A C 1
ATOM 1448 O O . TRP A 1 186 ? -58.987 -40.868 26.055 1.00 47.47 186 TRP A O 1
ATOM 1458 N N . SER A 1 187 ? -60.013 -42.534 24.980 1.00 48.91 187 SER A N 1
ATOM 1459 C CA . SER A 1 187 ? -58.859 -43.427 24.952 1.00 48.91 187 SER A CA 1
ATOM 1460 C C . SER A 1 187 ? -58.150 -43.243 23.613 1.00 48.91 187 SER A C 1
ATOM 1462 O O . SER A 1 187 ? -58.609 -43.761 22.594 1.00 48.91 187 SER A O 1
ATOM 1464 N N . GLY A 1 188 ? -57.028 -42.527 23.594 1.00 49.59 188 GLY A N 1
ATOM 1465 C CA . GLY A 1 188 ? -56.154 -42.596 22.427 1.00 49.59 188 GLY A CA 1
ATOM 1466 C C . GLY A 1 188 ? -55.213 -41.426 22.221 1.00 49.59 188 GLY A C 1
ATOM 1467 O O . GLY A 1 188 ? -55.421 -40.652 21.298 1.00 49.59 188 GLY A O 1
ATOM 1468 N N . ARG A 1 189 ? -54.103 -41.457 22.967 1.00 50.56 189 ARG A N 1
ATOM 1469 C CA . ARG A 1 189 ? -52.822 -40.781 22.689 1.00 50.56 189 ARG A CA 1
ATOM 1470 C C . ARG A 1 189 ? -52.797 -39.266 22.917 1.00 50.56 189 ARG A C 1
ATOM 1472 O O . ARG A 1 189 ? -53.777 -38.565 22.735 1.00 50.56 189 ARG A O 1
ATOM 1479 N N . VAL A 1 190 ? -51.587 -38.792 23.213 1.00 49.38 190 VAL A N 1
ATOM 1480 C CA . VAL A 1 190 ? -51.155 -37.386 23.273 1.00 49.38 190 VAL A CA 1
ATOM 1481 C C . VAL A 1 190 ? -51.314 -36.684 24.629 1.00 49.38 190 VAL A C 1
ATOM 1483 O O . VAL A 1 190 ? -51.812 -35.573 24.655 1.00 49.38 190 VAL A O 1
ATOM 1486 N N . VAL A 1 191 ? -50.837 -37.252 25.747 1.00 45.38 191 VAL A N 1
ATOM 1487 C CA . VAL A 1 191 ? -50.341 -36.417 26.872 1.00 45.38 191 VAL A CA 1
ATOM 1488 C C . VAL A 1 191 ? -49.286 -37.166 27.716 1.00 45.38 191 VAL A C 1
ATOM 1490 O O . VAL A 1 191 ? -49.490 -37.392 28.898 1.00 45.38 191 VAL A O 1
ATOM 1493 N N . ASP A 1 192 ? -48.156 -37.563 27.126 1.00 46.81 192 ASP A N 1
ATOM 1494 C CA . ASP A 1 192 ? -46.961 -37.974 27.903 1.00 46.81 192 ASP A CA 1
ATOM 1495 C C . ASP A 1 192 ? -45.707 -37.133 27.566 1.00 46.81 192 ASP A C 1
ATOM 1497 O O . ASP A 1 192 ? -44.642 -37.357 28.126 1.00 46.81 192 ASP A O 1
ATOM 1501 N N . ASP A 1 193 ? -45.833 -36.095 26.727 1.00 49.22 193 ASP A N 1
ATOM 1502 C CA . ASP A 1 193 ? -44.690 -35.349 26.156 1.00 49.22 193 ASP A CA 1
ATOM 1503 C C . ASP A 1 193 ? -44.555 -33.890 26.646 1.00 49.22 193 ASP A C 1
ATOM 1505 O O . ASP A 1 193 ? -43.927 -33.057 25.997 1.00 49.22 193 ASP A O 1
ATOM 1509 N N . LEU A 1 194 ? -45.150 -33.528 27.789 1.00 47.66 194 LEU A N 1
ATOM 1510 C CA . LEU A 1 194 ? -45.068 -32.152 28.325 1.00 47.66 194 LEU A CA 1
ATOM 1511 C C . LEU A 1 194 ? -44.182 -32.009 29.569 1.00 47.66 194 LEU A C 1
ATOM 1513 O O . LEU A 1 194 ? -43.937 -30.892 30.019 1.00 47.66 194 LEU A O 1
ATOM 1517 N N . SER A 1 195 ? -43.637 -33.115 30.077 1.00 51.19 195 SER A N 1
ATOM 1518 C CA . SER A 1 195 ? -42.636 -33.115 31.155 1.00 51.19 195 SER A CA 1
ATOM 1519 C C . SER A 1 195 ? -41.219 -32.806 30.654 1.00 51.19 195 SER A C 1
ATOM 1521 O O . SER A 1 195 ? -40.330 -32.567 31.466 1.00 51.19 195 SER A O 1
ATOM 1523 N N . ASP A 1 196 ? -41.013 -32.797 29.331 1.00 50.50 196 ASP A N 1
ATOM 1524 C CA . ASP A 1 196 ? -39.710 -32.583 28.682 1.00 50.50 196 ASP A CA 1
ATOM 1525 C C . ASP A 1 196 ? -39.554 -31.165 28.093 1.00 50.50 196 ASP A C 1
ATOM 1527 O O . ASP A 1 196 ? -38.542 -30.820 27.476 1.00 50.50 196 ASP A O 1
ATOM 1531 N N . LEU A 1 197 ? -40.538 -30.288 28.330 1.00 48.56 197 LEU A N 1
ATOM 1532 C CA . LEU A 1 197 ? -40.395 -28.855 28.090 1.00 48.56 197 LEU A CA 1
ATOM 1533 C C . LEU A 1 197 ? -39.583 -28.242 29.233 1.00 48.56 197 LEU A C 1
ATOM 1535 O O . LEU A 1 197 ? -40.114 -27.602 30.142 1.00 48.56 197 LEU A O 1
ATOM 1539 N N . GLY A 1 198 ? -38.267 -28.462 29.173 1.00 54.81 198 GLY A N 1
ATOM 1540 C CA . GLY A 1 198 ? -37.294 -27.699 29.949 1.00 54.81 198 GLY A CA 1
ATOM 1541 C C . GLY A 1 198 ? -37.606 -26.203 29.865 1.00 54.81 198 GLY A C 1
ATOM 1542 O O . GLY A 1 198 ? -38.099 -25.732 28.838 1.00 54.81 198 GLY A O 1
ATOM 1543 N N . SER A 1 199 ? -37.357 -25.491 30.971 1.00 61.19 199 SER A N 1
ATOM 1544 C CA . SER A 1 199 ? -37.663 -24.067 31.160 1.00 61.19 199 SER A CA 1
ATOM 1545 C C . SER A 1 199 ? -37.508 -23.273 29.860 1.00 61.19 199 SER A C 1
ATOM 1547 O O . SER A 1 199 ? -36.509 -23.415 29.158 1.00 61.19 199 SER A O 1
ATOM 1549 N N . LEU A 1 200 ? -38.470 -22.408 29.528 1.00 51.00 200 LEU A N 1
ATOM 1550 C CA . LEU A 1 200 ? -38.405 -21.547 28.339 1.00 51.00 200 LEU A CA 1
ATOM 1551 C C . LEU A 1 200 ? -37.067 -20.769 28.266 1.00 51.00 200 LEU A C 1
ATOM 1553 O O . LEU A 1 200 ? -36.556 -20.496 27.181 1.00 51.00 200 LEU A O 1
ATOM 1557 N N . GLU A 1 201 ? -36.462 -20.481 29.424 1.00 55.28 201 GLU A N 1
ATOM 1558 C CA . GLU A 1 201 ? -35.126 -19.889 29.554 1.00 55.28 201 GLU A CA 1
ATOM 1559 C C . GLU A 1 201 ? -33.994 -20.833 29.095 1.00 55.28 201 GLU A C 1
ATOM 1561 O O . GLU A 1 201 ? -33.050 -20.382 28.443 1.00 55.28 201 GLU A O 1
ATOM 1566 N N . ASP A 1 202 ? -34.108 -22.141 29.341 1.00 68.50 202 ASP A N 1
ATOM 1567 C CA . ASP A 1 202 ? -33.188 -23.162 28.824 1.00 68.50 202 ASP A CA 1
ATOM 1568 C C . ASP A 1 202 ? -33.354 -23.370 27.317 1.00 68.50 202 ASP A C 1
ATOM 1570 O O . ASP A 1 202 ? -32.368 -23.630 26.628 1.00 68.50 202 ASP A O 1
ATOM 1574 N N . LEU A 1 203 ? -34.569 -23.225 26.776 1.00 66.75 203 LEU A N 1
ATOM 1575 C CA . LEU A 1 203 ? -34.807 -23.337 25.335 1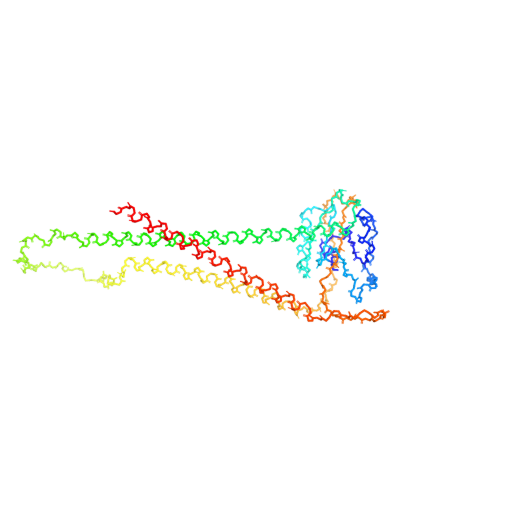.00 66.75 203 LEU A CA 1
ATOM 1576 C C . LEU A 1 203 ? -34.192 -22.151 24.574 1.00 66.75 203 LEU A C 1
ATOM 1578 O O . LEU A 1 203 ? -33.481 -22.349 23.588 1.00 66.75 203 LEU A O 1
ATOM 1582 N N . ILE A 1 204 ? -34.379 -20.926 25.079 1.00 72.00 204 ILE A N 1
ATOM 1583 C CA . ILE A 1 204 ? -33.747 -19.714 24.530 1.00 72.00 204 ILE A CA 1
ATOM 1584 C C . ILE A 1 204 ? -32.219 -19.789 24.694 1.00 72.00 204 ILE A C 1
ATOM 1586 O O . ILE A 1 204 ? -31.473 -19.449 23.772 1.00 72.00 204 ILE A O 1
ATOM 1590 N N . GLY A 1 205 ? -31.736 -20.303 25.830 1.00 81.31 205 GLY A N 1
ATOM 1591 C CA . GLY A 1 205 ? -30.312 -20.536 26.076 1.00 81.31 205 GLY A CA 1
ATOM 1592 C C . GLY A 1 205 ? -29.695 -21.583 25.142 1.00 81.31 205 GLY A C 1
ATOM 1593 O O . GLY A 1 205 ? -28.592 -21.372 24.629 1.00 81.31 205 GLY A O 1
ATOM 1594 N N . LYS A 1 206 ? -30.402 -22.687 24.871 1.00 78.88 206 LYS A N 1
ATOM 1595 C CA . LYS A 1 206 ? -29.977 -23.722 23.916 1.00 78.88 206 LYS A CA 1
ATOM 1596 C C . LYS A 1 206 ? -29.914 -23.170 22.499 1.00 78.88 206 LYS A C 1
ATOM 1598 O O . LYS A 1 206 ? -28.889 -23.342 21.849 1.00 78.88 206 LYS A O 1
ATOM 1603 N N . GLN A 1 207 ? -30.929 -22.430 22.060 1.00 77.50 207 GLN A N 1
ATOM 1604 C CA . GLN A 1 207 ? -30.963 -21.870 20.708 1.00 77.50 207 GLN A CA 1
ATOM 1605 C C . GLN A 1 207 ? -29.868 -20.809 20.487 1.00 77.50 207 GLN A C 1
ATOM 1607 O O . GLN A 1 207 ? -29.253 -20.754 19.423 1.00 77.50 207 GLN A O 1
ATOM 1612 N N . ALA A 1 208 ? -29.562 -20.000 21.509 1.00 79.25 208 ALA A N 1
ATOM 1613 C CA . ALA A 1 208 ? -28.454 -19.045 21.462 1.00 79.25 208 ALA A CA 1
ATOM 1614 C C . ALA A 1 208 ? -27.079 -19.740 21.434 1.00 79.25 208 ALA A C 1
ATOM 1616 O O . ALA A 1 208 ? -26.206 -19.339 20.663 1.00 79.25 208 ALA A O 1
ATOM 1617 N N . ARG A 1 209 ? -26.882 -20.804 22.228 1.00 81.94 209 ARG A N 1
ATOM 1618 C CA . ARG A 1 209 ? -25.651 -21.616 22.187 1.00 81.94 209 ARG A CA 1
ATOM 1619 C C . ARG A 1 209 ? -25.487 -22.343 20.858 1.00 81.94 209 ARG A C 1
ATOM 1621 O O . ARG A 1 209 ? -24.369 -22.455 20.369 1.00 81.94 209 ARG A O 1
ATOM 1628 N N . GLU A 1 210 ? -26.581 -22.812 20.274 1.00 89.81 210 GLU A N 1
ATOM 1629 C CA . GLU A 1 210 ? -26.571 -23.505 18.990 1.00 89.81 210 GLU A CA 1
ATOM 1630 C C . GLU A 1 210 ? -26.216 -22.553 17.843 1.00 89.81 210 GLU A C 1
ATOM 1632 O O . GLU A 1 210 ? -25.369 -22.897 17.022 1.00 89.81 210 GLU A O 1
ATOM 1637 N N . ARG A 1 211 ? -26.741 -21.317 17.847 1.00 89.44 211 ARG A N 1
ATOM 1638 C CA . ARG A 1 211 ? -26.308 -20.269 16.904 1.00 89.44 211 ARG A CA 1
ATOM 1639 C C . ARG A 1 211 ? -24.835 -19.906 17.065 1.00 89.44 211 ARG A C 1
ATOM 1641 O O . ARG A 1 211 ? -24.122 -19.863 16.072 1.00 89.44 211 ARG A O 1
ATOM 1648 N N . MET A 1 212 ? -24.359 -19.729 18.298 1.00 88.25 212 MET A N 1
ATOM 1649 C CA . MET A 1 212 ? -22.942 -19.438 18.556 1.00 88.25 212 MET A CA 1
ATOM 1650 C C . MET A 1 212 ? -22.029 -20.593 18.102 1.00 88.25 212 MET A C 1
ATOM 1652 O O . MET A 1 212 ? -20.967 -20.360 17.536 1.00 88.25 212 MET A O 1
ATOM 1656 N N . MET A 1 213 ? -22.448 -21.848 18.292 1.00 90.62 213 MET A N 1
ATOM 1657 C CA . MET A 1 213 ? -21.731 -23.021 17.774 1.00 90.62 213 MET A CA 1
ATOM 1658 C C . MET A 1 213 ? -21.766 -23.111 16.245 1.00 90.62 213 MET A C 1
ATOM 1660 O O . MET A 1 213 ? -20.798 -23.577 15.651 1.00 90.62 213 MET A O 1
ATOM 1664 N N . GLN A 1 214 ? -22.855 -22.693 15.598 1.00 89.81 214 GLN A N 1
ATOM 1665 C CA . GLN A 1 214 ? -22.932 -22.634 14.137 1.00 89.81 214 GLN A CA 1
ATOM 1666 C C . GLN A 1 214 ? -22.029 -21.537 13.561 1.00 89.81 214 GLN A C 1
ATOM 1668 O O . GLN A 1 214 ? -21.338 -21.804 12.582 1.00 89.81 214 GLN A O 1
ATOM 1673 N N . GLU A 1 215 ? -21.961 -20.362 14.193 1.00 87.12 215 GLU A N 1
ATOM 1674 C CA . GLU A 1 215 ? -21.015 -19.301 13.815 1.00 87.12 215 GLU A CA 1
ATOM 1675 C C . GLU A 1 215 ? -19.564 -19.771 13.975 1.00 87.12 215 GLU A C 1
ATOM 1677 O O . GLU A 1 215 ? -18.795 -19.701 13.022 1.00 87.12 215 GLU A O 1
ATOM 1682 N N . LEU A 1 216 ? -19.214 -20.390 15.109 1.00 89.62 216 LEU A N 1
ATOM 1683 C CA . LEU A 1 216 ? -17.869 -20.942 15.321 1.00 89.62 216 LEU A CA 1
ATOM 1684 C C . LEU A 1 216 ? -17.503 -22.042 14.312 1.00 89.62 216 LEU A C 1
ATOM 1686 O O . LEU A 1 216 ? -16.344 -22.155 13.919 1.00 89.62 216 LEU A O 1
ATOM 1690 N N . LYS A 1 217 ? -18.472 -22.856 13.874 1.00 90.25 217 LYS A N 1
ATOM 1691 C CA . LYS A 1 217 ? -18.251 -23.851 12.812 1.00 90.25 217 LYS A CA 1
ATOM 1692 C C . LYS A 1 217 ? -18.045 -23.199 11.446 1.00 90.25 217 LYS A C 1
ATOM 1694 O O . LYS A 1 217 ? -17.229 -23.697 10.678 1.00 90.25 217 LYS A O 1
ATOM 1699 N N . HIS A 1 218 ? -18.756 -22.113 11.147 1.00 88.50 218 HIS A N 1
ATOM 1700 C CA . HIS A 1 218 ? -18.555 -21.352 9.914 1.00 88.50 218 HIS A CA 1
ATOM 1701 C C . HIS A 1 218 ? -17.188 -20.662 9.888 1.00 88.50 218 HIS A C 1
ATOM 1703 O O . HIS A 1 218 ? -16.497 -20.752 8.876 1.00 88.50 218 HIS A O 1
ATOM 1709 N N . ASP A 1 219 ? -16.761 -20.071 11.004 1.00 85.19 219 ASP A N 1
ATOM 1710 C CA . ASP A 1 219 ? -15.443 -19.441 11.123 1.00 85.19 219 ASP A CA 1
ATOM 1711 C C . ASP A 1 219 ? -14.309 -20.472 11.030 1.00 85.19 219 ASP A C 1
ATOM 1713 O O . ASP A 1 219 ? -13.317 -20.247 10.338 1.00 85.19 219 ASP A O 1
ATOM 1717 N N . ALA A 1 220 ? -14.469 -21.642 11.659 1.00 87.06 220 ALA A N 1
ATOM 1718 C CA . ALA A 1 220 ? -13.502 -22.735 11.551 1.00 87.06 220 ALA A CA 1
ATOM 1719 C C . ALA A 1 220 ? -13.421 -23.305 10.123 1.00 87.06 220 ALA A C 1
ATOM 1721 O O . ALA A 1 220 ? -12.330 -23.619 9.651 1.00 87.06 220 ALA A O 1
ATOM 1722 N N . ALA A 1 221 ? -14.552 -23.408 9.415 1.00 88.38 221 ALA A N 1
ATOM 1723 C CA . ALA A 1 221 ? -14.576 -23.837 8.018 1.00 88.38 221 ALA A CA 1
ATOM 1724 C C . ALA A 1 221 ? -13.928 -22.800 7.086 1.00 88.38 221 ALA A C 1
ATOM 1726 O O . ALA A 1 221 ? -13.208 -23.178 6.165 1.00 88.38 221 ALA A O 1
ATOM 1727 N N . ALA A 1 222 ? -14.131 -21.504 7.343 1.00 87.12 222 ALA A N 1
ATOM 1728 C CA . ALA A 1 222 ? -13.472 -20.432 6.600 1.00 87.12 222 ALA A CA 1
ATOM 1729 C C . ALA A 1 222 ? -11.951 -20.441 6.823 1.00 87.12 222 ALA A C 1
ATOM 1731 O O . ALA A 1 222 ? -11.196 -20.346 5.859 1.00 87.12 222 ALA A O 1
ATOM 1732 N N . GLN A 1 223 ? -11.496 -20.648 8.065 1.00 86.31 223 GLN A N 1
ATOM 1733 C CA . GLN A 1 223 ? -10.069 -20.796 8.374 1.00 86.31 223 GLN A CA 1
ATOM 1734 C C . GLN A 1 223 ? -9.457 -22.041 7.724 1.00 86.31 223 GLN A C 1
ATOM 1736 O O . GLN A 1 223 ? -8.355 -21.959 7.190 1.00 86.31 223 GLN A O 1
ATOM 1741 N N . GLN A 1 224 ? -10.172 -23.171 7.702 1.00 89.50 224 GLN A N 1
ATOM 1742 C CA . GLN A 1 224 ? -9.713 -24.366 6.987 1.00 89.50 224 GLN A CA 1
ATOM 1743 C C . GLN A 1 224 ? -9.625 -24.145 5.475 1.00 89.50 224 GLN A C 1
ATOM 1745 O O . GLN A 1 224 ? -8.663 -24.597 4.866 1.00 89.50 224 GLN A O 1
ATOM 1750 N N . GLN A 1 225 ? -10.575 -23.428 4.867 1.00 86.00 225 GLN A N 1
ATOM 1751 C CA . GLN A 1 225 ? -10.500 -23.083 3.443 1.00 86.00 225 GLN A CA 1
ATOM 1752 C C . GLN A 1 225 ? -9.343 -22.128 3.137 1.00 86.00 225 GLN A C 1
ATOM 1754 O O . GLN A 1 225 ? -8.699 -22.270 2.100 1.00 86.00 225 GLN A O 1
ATOM 1759 N N . GLU A 1 226 ? -9.052 -21.179 4.028 1.00 88.00 226 GLU A N 1
ATOM 1760 C CA . GLU A 1 226 ? -7.913 -20.269 3.882 1.00 88.00 226 GLU A CA 1
ATOM 1761 C C . GLU A 1 226 ? -6.574 -21.016 4.029 1.00 88.00 226 GLU A C 1
ATOM 1763 O O . GLU A 1 226 ? -5.651 -20.793 3.245 1.00 88.00 226 GLU A O 1
ATOM 1768 N N . GLU A 1 227 ? -6.482 -21.967 4.965 1.00 89.06 227 GLU A N 1
ATOM 1769 C CA . GLU A 1 227 ? -5.300 -22.815 5.158 1.00 89.06 227 GLU A CA 1
ATOM 1770 C C . GLU A 1 227 ? -5.106 -23.816 4.004 1.00 89.06 227 GLU A C 1
ATOM 1772 O O . GLU A 1 227 ? -3.984 -24.001 3.532 1.00 89.06 227 GLU A O 1
ATOM 1777 N N . GLU A 1 228 ? -6.184 -24.407 3.479 1.00 88.62 228 GLU A N 1
ATOM 1778 C CA . GLU A 1 228 ? -6.141 -25.298 2.313 1.00 88.62 228 GLU A CA 1
ATOM 1779 C C . GLU A 1 228 ? -5.794 -24.533 1.026 1.00 88.62 228 GLU A C 1
ATOM 1781 O O . GLU A 1 228 ? -4.985 -25.010 0.230 1.00 88.62 228 GLU A O 1
ATOM 1786 N N . ALA A 1 229 ? -6.310 -23.312 0.845 1.00 83.31 229 ALA A N 1
ATOM 1787 C CA . ALA A 1 229 ? -5.925 -22.438 -0.263 1.00 83.31 229 ALA A CA 1
ATOM 1788 C C . ALA A 1 229 ? -4.450 -22.011 -0.169 1.00 83.31 229 ALA A C 1
ATOM 1790 O O . ALA A 1 229 ? -3.737 -22.022 -1.177 1.00 83.31 229 ALA A O 1
ATOM 1791 N N . ALA A 1 230 ? -3.959 -21.701 1.035 1.00 79.12 230 ALA A N 1
ATOM 1792 C CA . ALA A 1 230 ? -2.549 -21.398 1.269 1.00 79.12 230 ALA A CA 1
ATOM 1793 C C . ALA A 1 230 ? -1.646 -22.621 1.014 1.00 79.12 230 ALA A C 1
ATOM 1795 O O . ALA A 1 230 ? -0.583 -22.491 0.400 1.00 79.12 230 ALA A O 1
ATOM 1796 N N . ALA A 1 231 ? -2.077 -23.820 1.418 1.00 79.62 231 ALA A N 1
ATOM 1797 C CA . ALA A 1 231 ? -1.364 -25.067 1.157 1.00 79.62 231 ALA A CA 1
ATOM 1798 C C . ALA A 1 231 ? -1.367 -25.441 -0.337 1.00 79.62 231 ALA A C 1
ATOM 1800 O O . ALA A 1 231 ? -0.336 -25.862 -0.865 1.00 79.62 231 ALA A O 1
ATOM 1801 N N . ALA A 1 232 ? -2.481 -25.233 -1.045 1.00 76.12 232 ALA A N 1
ATOM 1802 C CA . ALA A 1 232 ? -2.579 -25.441 -2.488 1.00 76.12 232 ALA A CA 1
ATOM 1803 C C . ALA A 1 232 ? -1.692 -24.459 -3.270 1.00 76.12 232 ALA A C 1
ATOM 1805 O O . ALA A 1 232 ? -1.013 -24.867 -4.214 1.00 76.12 232 ALA A O 1
ATOM 1806 N N . ALA A 1 233 ? -1.619 -23.194 -2.842 1.00 70.44 233 ALA A N 1
ATOM 1807 C CA . ALA A 1 233 ? -0.695 -22.213 -3.409 1.00 70.44 233 ALA A CA 1
ATOM 1808 C C . ALA A 1 233 ? 0.777 -22.611 -3.180 1.00 70.44 233 ALA A C 1
ATOM 1810 O O . ALA A 1 233 ? 1.602 -22.487 -4.087 1.00 70.44 233 ALA A O 1
ATOM 1811 N N . ALA A 1 234 ? 1.105 -23.162 -2.006 1.00 69.88 234 ALA A N 1
ATOM 1812 C CA . ALA A 1 234 ? 2.449 -23.657 -1.706 1.00 69.88 234 ALA A CA 1
ATOM 1813 C C . ALA A 1 234 ? 2.814 -24.930 -2.499 1.00 69.88 234 ALA A C 1
ATOM 1815 O O . ALA A 1 234 ? 3.954 -25.074 -2.940 1.00 69.88 234 ALA A O 1
ATOM 1816 N N . ALA A 1 235 ? 1.859 -25.839 -2.726 1.00 68.38 235 ALA A N 1
ATOM 1817 C CA . ALA A 1 235 ? 2.075 -27.073 -3.484 1.00 68.38 235 ALA A CA 1
ATOM 1818 C C . ALA A 1 235 ? 2.116 -26.844 -5.009 1.00 68.38 235 ALA A C 1
ATOM 1820 O O . ALA A 1 235 ? 2.902 -27.486 -5.710 1.00 68.38 235 ALA A O 1
ATOM 1821 N N . GLY A 1 236 ? 1.331 -25.892 -5.528 1.00 54.09 236 GLY A N 1
ATOM 1822 C CA . GLY A 1 236 ? 1.313 -25.518 -6.947 1.00 54.09 236 GLY A CA 1
ATOM 1823 C C . GLY A 1 236 ? 2.620 -24.890 -7.446 1.00 54.09 236 GLY A C 1
ATOM 1824 O O . GLY A 1 236 ? 2.923 -24.969 -8.635 1.00 54.09 236 GLY A O 1
ATOM 1825 N N . ALA A 1 237 ? 3.442 -24.344 -6.543 1.00 53.03 237 ALA A N 1
ATOM 1826 C CA . ALA A 1 237 ? 4.755 -23.789 -6.870 1.00 53.03 237 ALA A CA 1
ATOM 1827 C C . ALA A 1 237 ? 5.846 -24.857 -7.114 1.00 53.03 237 ALA A C 1
ATOM 1829 O O . ALA A 1 237 ? 6.913 -24.527 -7.629 1.00 53.03 237 ALA A O 1
ATOM 1830 N N . ALA A 1 238 ? 5.602 -26.130 -6.770 1.00 51.09 238 ALA A N 1
ATOM 1831 C CA . ALA A 1 238 ? 6.613 -27.192 -6.832 1.00 51.09 238 ALA A CA 1
ATOM 1832 C C . ALA A 1 238 ? 6.432 -28.196 -7.989 1.00 51.09 238 ALA A C 1
ATOM 1834 O O . ALA A 1 238 ? 7.319 -29.018 -8.217 1.00 51.09 238 ALA A O 1
ATOM 1835 N N . ALA A 1 239 ? 5.324 -28.152 -8.738 1.00 51.56 239 ALA A N 1
ATOM 1836 C CA . ALA A 1 239 ? 5.042 -29.147 -9.774 1.00 51.56 239 ALA A CA 1
ATOM 1837 C C . ALA A 1 239 ? 4.283 -28.560 -10.975 1.00 51.56 239 ALA A C 1
ATOM 1839 O O . ALA A 1 239 ? 3.077 -28.731 -11.116 1.00 51.56 239 ALA A O 1
ATOM 1840 N N . GLN A 1 240 ? 5.007 -27.916 -11.889 1.00 44.69 240 GLN A N 1
ATOM 1841 C CA . GLN A 1 240 ? 4.547 -27.715 -13.266 1.00 44.69 240 GLN A CA 1
ATOM 1842 C C . GLN A 1 240 ? 5.560 -28.396 -14.200 1.00 44.69 240 GLN A C 1
ATOM 1844 O O . GLN A 1 240 ? 6.640 -27.850 -14.439 1.00 44.69 240 GLN A O 1
ATOM 1849 N N . PRO A 1 241 ? 5.282 -29.623 -14.685 1.00 46.66 241 PRO A N 1
ATOM 1850 C CA . PRO A 1 241 ? 6.091 -30.243 -15.721 1.00 46.66 241 PRO A CA 1
ATOM 1851 C C . PRO A 1 241 ? 5.869 -29.505 -17.045 1.00 46.66 241 PRO A C 1
ATOM 1853 O O . PRO A 1 241 ? 4.735 -29.285 -17.467 1.00 46.66 241 PRO A O 1
ATOM 1856 N N . TYR A 1 242 ? 6.974 -29.153 -17.704 1.00 43.53 242 TYR A N 1
ATOM 1857 C CA . TYR A 1 242 ? 7.009 -28.634 -19.069 1.00 43.53 242 TYR A CA 1
ATOM 1858 C C . TYR A 1 242 ? 6.220 -29.562 -20.001 1.00 43.53 242 TYR A C 1
ATOM 1860 O O . TYR A 1 242 ? 6.724 -30.603 -20.425 1.00 43.53 242 TYR A O 1
ATOM 1868 N N . THR A 1 243 ? 4.989 -29.188 -20.345 1.00 42.19 243 THR A N 1
ATOM 1869 C CA . THR A 1 243 ? 4.288 -29.794 -21.475 1.00 42.19 243 THR A CA 1
ATOM 1870 C C . THR A 1 243 ? 4.404 -28.852 -22.661 1.00 42.19 243 THR A C 1
ATOM 1872 O O . THR A 1 243 ? 3.853 -27.757 -22.706 1.00 42.19 243 THR A O 1
ATOM 1875 N N . SER A 1 244 ? 5.230 -29.294 -23.604 1.00 47.09 244 SER A N 1
ATOM 1876 C CA . SER A 1 244 ? 5.368 -28.743 -24.943 1.00 47.09 244 SER A CA 1
ATOM 1877 C C . SER A 1 244 ? 4.021 -28.868 -25.652 1.00 47.09 244 SER A C 1
ATOM 1879 O O . SER A 1 244 ? 3.618 -29.978 -26.006 1.00 47.09 244 SER A O 1
ATOM 1881 N N . SER A 1 245 ? 3.301 -27.752 -25.808 1.00 39.88 245 SER A N 1
ATOM 1882 C CA . SER A 1 245 ? 2.077 -27.713 -26.605 1.00 39.88 245 SER A CA 1
ATOM 1883 C C . SER A 1 245 ? 2.321 -27.004 -27.928 1.00 39.88 245 SER A C 1
ATOM 1885 O O . SER A 1 245 ? 2.883 -25.915 -28.019 1.00 39.88 245 SER A O 1
ATOM 1887 N N . LYS A 1 246 ? 1.922 -27.747 -28.945 1.00 44.12 246 LYS A N 1
ATOM 1888 C CA . LYS A 1 246 ? 2.149 -27.627 -30.371 1.00 44.12 246 LYS A CA 1
ATOM 1889 C C . LYS A 1 246 ? 1.304 -26.499 -30.966 1.00 44.12 246 LYS A C 1
ATOM 1891 O O . LYS A 1 246 ? 0.179 -26.272 -30.535 1.00 44.12 246 LYS A O 1
ATOM 1896 N N . MET A 1 247 ? 1.878 -25.855 -31.979 1.00 45.47 247 MET A N 1
ATOM 1897 C CA . MET A 1 247 ? 1.287 -24.821 -32.828 1.00 45.47 247 MET A CA 1
ATOM 1898 C C . MET A 1 247 ? -0.146 -25.148 -33.268 1.00 45.47 247 MET A C 1
ATOM 1900 O O . MET A 1 247 ? -0.404 -26.242 -33.777 1.00 45.47 247 MET A O 1
ATOM 1904 N N . GLN A 1 248 ? -1.032 -24.163 -33.141 1.00 39.88 248 GLN A N 1
ATOM 1905 C CA . GLN A 1 248 ? -2.267 -24.068 -33.908 1.00 39.88 248 GLN A CA 1
ATOM 1906 C C . GLN A 1 248 ? -2.450 -22.613 -34.339 1.00 39.88 248 GLN A C 1
ATOM 1908 O O . GLN A 1 248 ? -2.713 -21.739 -33.517 1.00 39.88 248 GLN A O 1
ATOM 1913 N N . ASP A 1 249 ? -2.250 -22.399 -35.637 1.00 50.12 249 ASP A N 1
ATOM 1914 C CA . ASP A 1 249 ? -2.636 -21.199 -36.368 1.00 50.12 249 ASP A CA 1
ATOM 1915 C C . ASP A 1 249 ? -4.165 -21.051 -36.339 1.00 50.12 249 ASP A C 1
ATOM 1917 O O . ASP A 1 249 ? -4.898 -22.037 -36.468 1.00 50.12 249 ASP A O 1
ATOM 1921 N N . GLY A 1 250 ? -4.643 -19.822 -36.158 1.00 40.03 250 GLY A N 1
ATOM 1922 C CA . GLY A 1 250 ? -6.066 -19.514 -36.079 1.00 40.03 250 GLY A CA 1
ATOM 1923 C C . GLY A 1 250 ? -6.312 -18.016 -36.178 1.00 40.03 250 GLY A C 1
ATOM 1924 O O . GLY A 1 250 ? -6.153 -17.288 -35.204 1.00 40.03 250 GLY A O 1
ATOM 1925 N N . ASP A 1 251 ? -6.668 -17.616 -37.388 1.00 39.62 251 ASP A N 1
ATOM 1926 C CA . ASP A 1 251 ? -6.940 -16.279 -37.894 1.00 39.62 251 ASP A CA 1
ATOM 1927 C C . ASP A 1 251 ? -8.077 -15.494 -37.199 1.00 39.62 251 ASP A C 1
ATOM 1929 O O . ASP A 1 251 ? -9.087 -16.043 -36.765 1.00 39.62 251 ASP A O 1
ATOM 1933 N N . GLU A 1 252 ? -7.888 -14.170 -37.262 1.00 48.59 252 GLU A N 1
ATOM 1934 C CA . GLU A 1 252 ? -8.854 -13.121 -37.631 1.00 48.59 252 GLU A CA 1
ATOM 1935 C C . GLU A 1 252 ? -9.875 -12.495 -36.644 1.00 48.59 252 GLU A C 1
ATOM 1937 O O . GLU A 1 252 ? -10.762 -13.117 -36.067 1.00 48.59 252 GLU A O 1
ATOM 1942 N N . HIS A 1 253 ? -9.793 -11.153 -36.657 1.00 42.56 253 HIS A N 1
ATOM 1943 C CA . HIS A 1 253 ? -10.806 -10.119 -36.410 1.00 42.56 253 HIS A CA 1
ATOM 1944 C C . HIS A 1 253 ? -11.276 -9.811 -34.976 1.00 42.56 253 HIS A C 1
ATOM 1946 O O . HIS A 1 253 ? -12.225 -10.389 -34.463 1.00 42.56 253 HIS A O 1
ATOM 1952 N N . SER A 1 254 ? -10.771 -8.692 -34.434 1.00 37.38 254 SER A N 1
ATOM 1953 C CA . SER A 1 254 ? -11.645 -7.676 -33.826 1.00 37.38 254 SER A CA 1
ATOM 1954 C C . SER A 1 254 ? -10.981 -6.295 -33.815 1.00 37.38 254 SER A C 1
ATOM 1956 O O . SER A 1 254 ? -9.999 -6.055 -33.120 1.00 37.38 254 SER A O 1
ATOM 1958 N N . SER A 1 255 ? -11.550 -5.388 -34.605 1.00 49.28 255 SER A N 1
ATOM 1959 C CA . SER A 1 255 ? -11.244 -3.960 -34.696 1.00 49.28 255 SER A CA 1
ATOM 1960 C C . SER A 1 255 ? -11.909 -3.176 -33.559 1.00 49.28 255 SER A C 1
ATOM 1962 O O . SER A 1 255 ? -13.133 -3.057 -33.545 1.00 49.28 255 SER A O 1
ATOM 1964 N N . LEU A 1 256 ? -11.115 -2.655 -32.623 1.00 45.88 256 LEU A N 1
ATOM 1965 C CA . LEU A 1 256 ? -11.431 -1.595 -31.646 1.00 45.88 256 LEU A CA 1
ATOM 1966 C C . LEU A 1 256 ? -10.115 -1.429 -30.854 1.00 45.88 256 LEU A C 1
ATOM 1968 O O . LEU A 1 256 ? -9.699 -2.385 -30.213 1.00 45.88 256 LEU A O 1
ATOM 1972 N N . VAL A 1 257 ? -9.328 -0.355 -30.916 1.00 41.91 257 VAL A N 1
ATOM 1973 C CA . VAL A 1 257 ? -9.612 1.040 -30.563 1.00 41.91 257 VAL A CA 1
ATOM 1974 C C . VAL A 1 257 ? -8.472 1.896 -31.153 1.00 41.91 257 VAL A C 1
ATOM 1976 O O . VAL A 1 257 ? -7.304 1.614 -30.886 1.00 41.91 257 VAL A O 1
ATOM 1979 N N . ASP A 1 258 ? -8.800 2.924 -31.934 1.00 43.47 258 ASP A N 1
ATOM 1980 C CA . ASP A 1 258 ? -7.869 3.972 -32.375 1.00 43.47 258 ASP A CA 1
ATOM 1981 C C . ASP A 1 258 ? -7.682 4.995 -31.242 1.00 43.47 258 ASP A C 1
ATOM 1983 O O . ASP A 1 258 ? -8.554 5.832 -31.056 1.00 43.47 258 ASP A O 1
ATOM 1987 N N . ASP A 1 259 ? -6.601 4.886 -30.458 1.00 45.31 259 ASP A N 1
ATOM 1988 C CA . ASP A 1 259 ? -6.031 5.969 -29.614 1.00 45.31 259 ASP A CA 1
ATOM 1989 C C . ASP A 1 259 ? -4.649 5.560 -29.022 1.00 45.31 259 ASP A C 1
ATOM 1991 O O . ASP A 1 259 ? -4.291 5.908 -27.897 1.00 45.31 259 ASP A O 1
ATOM 1995 N N . ALA A 1 260 ? -3.856 4.758 -29.750 1.00 42.53 260 ALA A N 1
ATOM 1996 C CA . ALA A 1 260 ? -2.631 4.129 -29.227 1.00 42.53 260 ALA A CA 1
ATOM 1997 C C . ALA A 1 260 ? -1.301 4.787 -29.662 1.00 42.53 260 ALA A C 1
ATOM 1999 O O . ALA A 1 260 ? -0.240 4.272 -29.320 1.00 42.53 260 ALA A O 1
ATOM 2000 N N . ASP A 1 261 ? -1.337 5.924 -30.362 1.00 42.31 261 ASP A N 1
ATOM 2001 C CA . ASP A 1 261 ? -0.139 6.632 -30.851 1.00 42.31 261 ASP A CA 1
ATOM 2002 C C . ASP A 1 261 ? 0.209 7.883 -30.016 1.00 42.31 261 ASP A C 1
ATOM 2004 O O . ASP A 1 261 ? 0.680 8.893 -30.544 1.00 42.31 261 ASP A O 1
ATOM 2008 N N . ASP A 1 262 ? 0.010 7.847 -28.692 1.00 48.09 262 ASP A N 1
ATOM 2009 C CA . ASP A 1 262 ? 0.691 8.812 -27.821 1.00 48.09 262 ASP A CA 1
ATOM 2010 C C . ASP A 1 262 ? 2.076 8.251 -27.444 1.00 48.09 262 ASP A C 1
ATOM 2012 O O . ASP A 1 262 ? 2.165 7.266 -26.699 1.00 48.09 262 ASP A O 1
ATOM 2016 N N . PRO A 1 263 ? 3.193 8.864 -27.891 1.00 50.03 263 PRO A N 1
ATOM 2017 C CA . PRO A 1 263 ? 4.531 8.418 -27.514 1.00 50.03 263 PRO A CA 1
ATOM 2018 C C . PRO A 1 263 ? 4.768 8.442 -25.996 1.00 50.03 263 PRO A C 1
ATOM 2020 O O . PRO A 1 263 ? 5.800 7.942 -25.555 1.00 50.03 263 PRO A O 1
ATOM 2023 N N . ARG A 1 264 ? 3.873 9.016 -25.186 1.00 46.38 264 ARG A N 1
ATOM 2024 C CA . ARG A 1 264 ? 4.012 9.154 -23.731 1.00 46.38 264 ARG A CA 1
ATOM 2025 C C . ARG A 1 264 ? 3.618 7.910 -22.928 1.00 46.38 264 ARG A C 1
ATOM 2027 O O . ARG A 1 264 ? 3.958 7.849 -21.748 1.00 46.38 264 ARG A O 1
ATOM 2034 N N . THR A 1 265 ? 2.973 6.905 -23.521 1.00 48.84 265 THR A N 1
ATOM 2035 C CA . THR A 1 265 ? 2.578 5.684 -22.797 1.00 48.84 265 THR A CA 1
ATOM 2036 C C . THR A 1 265 ? 3.764 4.723 -22.635 1.00 48.84 265 THR A C 1
ATOM 2038 O O . THR A 1 265 ? 4.145 4.025 -23.572 1.00 48.84 265 THR A O 1
ATOM 2041 N N . ARG A 1 266 ? 4.408 4.704 -21.457 1.00 59.28 266 ARG A N 1
ATOM 2042 C CA . ARG A 1 266 ? 5.649 3.941 -21.190 1.00 59.28 266 ARG A CA 1
ATOM 2043 C C . ARG A 1 266 ? 5.687 3.382 -19.767 1.00 59.28 266 ARG A C 1
ATOM 2045 O O . ARG A 1 266 ? 5.174 4.000 -18.840 1.00 59.28 266 ARG A O 1
ATOM 2052 N N . ILE A 1 267 ? 6.335 2.235 -19.576 1.00 53.25 267 ILE A N 1
ATOM 2053 C CA . ILE A 1 267 ? 6.594 1.634 -18.260 1.00 53.25 267 ILE A CA 1
ATOM 2054 C C . ILE A 1 267 ? 8.101 1.591 -18.035 1.00 53.25 267 ILE A C 1
ATOM 2056 O O . ILE A 1 267 ? 8.840 0.971 -18.796 1.00 53.25 267 ILE A O 1
ATOM 2060 N N . ILE A 1 268 ? 8.567 2.225 -16.967 1.00 58.69 268 ILE A N 1
ATOM 2061 C CA . ILE A 1 268 ? 9.951 2.122 -16.509 1.00 58.69 268 ILE A CA 1
ATOM 2062 C C . ILE A 1 268 ? 9.971 1.141 -15.339 1.00 58.69 268 ILE A C 1
ATOM 2064 O O . ILE A 1 268 ? 9.379 1.385 -14.289 1.00 58.69 268 ILE A O 1
ATOM 2068 N N . ASP A 1 269 ? 10.626 0.004 -15.540 1.00 39.75 269 ASP A N 1
ATOM 2069 C CA . ASP A 1 269 ? 10.740 -1.082 -14.574 1.00 39.75 269 ASP A CA 1
ATOM 2070 C C . ASP A 1 269 ? 12.079 -0.983 -13.829 1.00 39.75 269 ASP A C 1
ATOM 2072 O O . ASP A 1 269 ? 13.149 -1.233 -14.386 1.00 39.75 269 ASP A O 1
ATOM 2076 N N . ALA A 1 270 ? 12.037 -0.634 -12.544 1.00 49.44 270 ALA A N 1
ATOM 2077 C CA . ALA A 1 270 ? 13.200 -0.650 -11.668 1.00 49.44 270 ALA A CA 1
ATOM 2078 C C . ALA A 1 270 ? 13.095 -1.843 -10.707 1.00 49.44 270 ALA A C 1
ATOM 2080 O O . ALA A 1 270 ? 12.624 -1.748 -9.568 1.00 49.44 270 ALA A O 1
ATOM 2081 N N . VAL A 1 271 ? 13.572 -3.007 -11.153 1.00 40.25 271 VAL A N 1
ATOM 2082 C CA . VAL A 1 271 ? 13.661 -4.190 -10.287 1.00 40.25 271 VAL A CA 1
ATOM 2083 C C . VAL A 1 271 ? 14.835 -4.031 -9.319 1.00 40.25 271 VAL A C 1
ATOM 2085 O O . VAL A 1 271 ? 15.943 -4.494 -9.575 1.00 40.25 271 VAL A O 1
ATOM 2088 N N . ILE A 1 272 ? 14.581 -3.400 -8.172 1.00 46.09 272 ILE A N 1
ATOM 2089 C CA . ILE A 1 272 ? 15.527 -3.318 -7.053 1.00 46.09 272 ILE A CA 1
ATOM 2090 C C . ILE A 1 272 ? 15.176 -4.428 -6.052 1.00 46.09 272 ILE A C 1
ATOM 2092 O O . ILE A 1 272 ? 14.170 -4.366 -5.343 1.00 46.09 272 ILE A O 1
ATOM 2096 N N . GLY A 1 273 ? 15.955 -5.510 -6.054 1.00 31.80 273 GLY A N 1
ATOM 2097 C CA . GLY A 1 273 ? 15.723 -6.677 -5.197 1.00 31.80 273 GLY A CA 1
ATOM 2098 C C . GLY A 1 273 ? 16.137 -6.462 -3.730 1.00 31.80 273 GLY A C 1
ATOM 2099 O O . GLY A 1 273 ? 17.039 -5.669 -3.459 1.00 31.80 273 GLY A O 1
ATOM 2100 N N . PRO A 1 274 ? 15.522 -7.177 -2.766 1.00 31.77 274 PRO A N 1
ATOM 2101 C CA . PRO A 1 274 ? 15.991 -7.202 -1.384 1.00 31.77 274 PRO A CA 1
ATOM 2102 C C . PRO A 1 274 ? 17.312 -7.979 -1.279 1.00 31.77 274 PRO A C 1
ATOM 2104 O O . PRO A 1 274 ? 17.449 -9.077 -1.817 1.00 31.77 274 PRO A O 1
ATOM 2107 N N . ALA A 1 275 ? 18.286 -7.408 -0.572 1.00 37.44 275 ALA A N 1
ATOM 2108 C CA . ALA A 1 275 ? 19.591 -8.017 -0.357 1.00 37.44 275 ALA A CA 1
ATOM 2109 C C . ALA A 1 275 ? 19.491 -9.241 0.571 1.00 37.44 275 ALA A C 1
ATOM 2111 O O . ALA A 1 275 ? 19.201 -9.101 1.761 1.00 37.44 275 ALA A O 1
ATOM 2112 N N . LEU A 1 276 ? 19.804 -10.432 0.056 1.00 36.94 276 LEU A N 1
ATOM 2113 C CA . LEU A 1 276 ? 20.349 -11.502 0.888 1.00 36.94 276 LEU A CA 1
ATOM 2114 C C . LEU A 1 276 ? 21.825 -11.170 1.123 1.00 36.94 276 LEU A C 1
ATOM 2116 O O . LEU A 1 276 ? 22.653 -11.234 0.219 1.00 36.94 276 LEU A O 1
ATOM 2120 N N . SER A 1 277 ? 22.128 -10.735 2.343 1.00 35.78 277 SER A N 1
ATOM 2121 C CA . SER A 1 277 ? 23.470 -10.384 2.800 1.00 35.78 277 SER A CA 1
ATOM 2122 C C . SER A 1 277 ? 24.354 -11.632 2.888 1.00 35.78 277 SER A C 1
ATOM 2124 O O . SER A 1 277 ? 24.460 -12.245 3.948 1.00 35.78 277 SER A O 1
ATOM 2126 N N . THR A 1 278 ? 25.028 -11.997 1.801 1.00 42.66 278 THR A N 1
ATOM 2127 C CA . THR A 1 278 ? 26.187 -12.898 1.844 1.00 42.66 278 THR A CA 1
ATOM 2128 C C . THR A 1 278 ? 27.447 -12.055 1.719 1.00 42.66 278 THR A C 1
ATOM 2130 O O . THR A 1 278 ? 27.798 -11.584 0.640 1.00 42.66 278 THR A O 1
ATOM 2133 N N . GLY A 1 279 ? 28.091 -11.800 2.858 1.00 39.84 279 GLY A N 1
ATOM 2134 C CA . GLY A 1 279 ? 29.311 -11.007 2.941 1.00 39.84 279 GLY A CA 1
ATOM 2135 C C . GLY A 1 279 ? 30.477 -11.685 2.226 1.00 39.84 279 GLY A C 1
ATOM 2136 O O . GLY A 1 279 ? 31.082 -12.608 2.759 1.00 39.84 279 GLY A O 1
ATOM 2137 N N . GLY A 1 280 ? 30.817 -11.181 1.043 1.00 44.66 280 GLY A N 1
ATOM 2138 C CA . GLY A 1 280 ? 32.086 -11.428 0.368 1.00 44.66 280 GLY A CA 1
ATOM 2139 C C . GLY A 1 280 ? 32.810 -10.101 0.175 1.00 44.66 280 GLY A C 1
ATOM 2140 O O . GLY A 1 280 ? 32.485 -9.347 -0.736 1.00 44.66 280 GLY A O 1
ATOM 2141 N N . ARG A 1 281 ? 33.761 -9.776 1.057 1.00 42.97 281 ARG A N 1
ATOM 2142 C CA . ARG A 1 281 ? 34.598 -8.573 0.947 1.00 42.97 281 ARG A CA 1
ATOM 2143 C C . ARG A 1 281 ? 35.989 -8.984 0.469 1.00 42.97 281 ARG A C 1
ATOM 2145 O O . ARG A 1 281 ? 36.771 -9.519 1.247 1.00 42.97 281 ARG A O 1
ATOM 2152 N N . GLY A 1 282 ? 36.268 -8.728 -0.809 1.00 41.34 282 GLY A N 1
ATOM 2153 C CA . GLY A 1 282 ? 37.610 -8.737 -1.386 1.00 41.34 282 GLY A CA 1
ATOM 2154 C C . GLY A 1 282 ? 38.353 -7.442 -1.054 1.00 41.34 282 GLY A C 1
ATOM 2155 O O . GLY A 1 282 ? 37.805 -6.345 -1.139 1.00 41.34 282 GLY A O 1
ATOM 2156 N N . GLU A 1 283 ? 39.594 -7.606 -0.615 1.00 42.88 283 GLU A N 1
ATOM 2157 C CA . GLU A 1 283 ? 40.488 -6.612 -0.031 1.00 42.88 283 GLU A CA 1
ATOM 2158 C C . GLU A 1 283 ? 41.068 -5.610 -1.040 1.00 42.88 283 GLU A C 1
ATOM 2160 O O . GLU A 1 283 ? 41.534 -5.993 -2.111 1.00 42.88 283 GLU A O 1
ATOM 2165 N N . LYS A 1 284 ? 41.223 -4.350 -0.607 1.00 45.19 284 LYS A N 1
ATOM 2166 C CA . LYS A 1 284 ? 42.475 -3.596 -0.796 1.00 45.19 284 LYS A CA 1
ATOM 2167 C C . LYS A 1 284 ? 42.675 -2.572 0.329 1.00 45.19 284 LYS A C 1
ATOM 2169 O O . LYS A 1 284 ? 42.062 -1.515 0.357 1.00 45.19 284 LYS A O 1
ATOM 2174 N N . ARG A 1 285 ? 43.540 -2.984 1.263 1.00 49.41 285 ARG A N 1
ATOM 2175 C CA . ARG A 1 285 ? 44.451 -2.220 2.135 1.00 49.41 285 ARG A CA 1
ATOM 2176 C C . ARG A 1 285 ? 44.209 -0.707 2.263 1.00 49.41 285 ARG A C 1
ATOM 2178 O O . ARG A 1 285 ? 44.809 0.056 1.523 1.00 49.41 285 ARG A O 1
ATOM 2185 N N . GLU A 1 286 ? 43.540 -0.319 3.345 1.00 43.34 286 GLU A N 1
ATOM 2186 C CA . GLU A 1 286 ? 44.063 0.666 4.301 1.00 43.34 286 GLU A CA 1
ATOM 2187 C C . GLU A 1 286 ? 43.717 0.178 5.716 1.00 43.34 286 GLU A C 1
ATOM 2189 O O . GLU A 1 286 ? 42.607 -0.288 5.978 1.00 43.34 286 GLU A O 1
ATOM 2194 N N . GLN A 1 287 ? 44.709 0.172 6.607 1.00 46.56 287 GLN A N 1
ATOM 2195 C CA . GLN A 1 287 ? 44.632 -0.400 7.952 1.00 46.56 287 GLN A CA 1
ATOM 2196 C C . GLN A 1 287 ? 43.809 0.505 8.883 1.00 46.56 287 GLN A C 1
ATOM 2198 O O . GLN A 1 287 ? 44.350 1.225 9.715 1.00 46.56 287 GLN A O 1
ATOM 2203 N N . GLY A 1 288 ? 42.486 0.470 8.738 1.00 46.81 288 GLY A N 1
ATOM 2204 C CA . GLY A 1 288 ? 41.528 0.987 9.712 1.00 46.81 288 GLY A CA 1
ATOM 2205 C C . GLY A 1 288 ? 40.857 -0.183 10.423 1.00 46.81 288 GLY A C 1
ATOM 2206 O O . GLY A 1 288 ? 40.124 -0.945 9.799 1.00 46.81 288 GLY A O 1
ATOM 2207 N N . SER A 1 289 ? 41.151 -0.351 11.712 1.00 46.75 289 SER A N 1
ATOM 2208 C CA . SER A 1 289 ? 40.620 -1.418 12.567 1.00 46.75 289 SER A CA 1
ATOM 2209 C C . SER A 1 289 ? 39.093 -1.523 12.447 1.00 46.75 289 SER A C 1
ATOM 2211 O O . SER A 1 289 ? 38.377 -0.546 12.672 1.00 46.75 289 SER A O 1
ATOM 2213 N N . ALA A 1 290 ? 38.594 -2.698 12.056 1.00 47.19 290 ALA A N 1
ATOM 2214 C CA . ALA A 1 290 ? 37.167 -2.952 11.897 1.00 47.19 290 ALA A CA 1
ATOM 2215 C C . ALA A 1 290 ? 36.436 -2.793 13.247 1.00 47.19 290 ALA A C 1
ATOM 2217 O O . ALA A 1 290 ? 36.889 -3.362 14.245 1.00 47.19 290 ALA A O 1
ATOM 2218 N N . PRO A 1 291 ? 35.301 -2.071 13.314 1.00 52.84 291 PRO A N 1
ATOM 2219 C CA . PRO A 1 291 ? 34.478 -2.058 14.515 1.00 52.84 291 PRO A CA 1
ATOM 2220 C C . PRO A 1 291 ? 33.902 -3.462 14.726 1.00 52.84 291 PRO A C 1
ATOM 2222 O O . PRO A 1 291 ? 33.154 -3.981 13.898 1.00 52.84 291 PRO A O 1
ATOM 2225 N N . SER A 1 292 ? 34.296 -4.102 15.826 1.00 57.09 292 SER A N 1
ATOM 2226 C CA . SER A 1 292 ? 33.832 -5.435 16.207 1.00 57.09 292 SER A CA 1
ATOM 2227 C C . SER A 1 292 ? 32.303 -5.474 16.303 1.00 57.09 292 SER A C 1
ATOM 2229 O O . SER A 1 292 ? 31.714 -4.608 16.955 1.00 57.09 292 SER A O 1
ATOM 2231 N N . GLY A 1 293 ? 31.668 -6.512 15.747 1.00 54.59 293 GLY A N 1
ATOM 2232 C CA . GLY A 1 293 ? 30.213 -6.742 15.812 1.00 54.59 293 GLY A CA 1
ATOM 2233 C C . GLY A 1 293 ? 29.609 -6.750 17.227 1.00 54.59 293 GLY A C 1
ATOM 2234 O O . GLY A 1 293 ? 28.408 -6.550 17.373 1.00 54.59 293 GLY A O 1
ATOM 2235 N N . ALA A 1 294 ? 30.439 -6.847 18.272 1.00 63.94 294 ALA A N 1
ATOM 2236 C CA . ALA A 1 294 ? 30.044 -6.651 19.667 1.00 63.94 294 ALA A CA 1
ATOM 2237 C C . ALA A 1 294 ? 29.399 -5.274 19.950 1.00 63.94 294 ALA A C 1
ATOM 2239 O O . ALA A 1 294 ? 28.618 -5.142 20.891 1.00 63.94 294 ALA A O 1
ATOM 2240 N N . GLY A 1 295 ? 29.688 -4.245 19.142 1.00 69.19 295 GLY A N 1
ATOM 2241 C CA . GLY A 1 295 ? 29.133 -2.901 19.342 1.00 69.19 295 GLY A CA 1
ATOM 2242 C C . GLY A 1 295 ? 27.632 -2.797 19.051 1.00 69.19 295 GLY A C 1
ATOM 2243 O O . GLY A 1 295 ? 26.919 -2.089 19.759 1.00 69.19 295 GLY A O 1
ATOM 2244 N N . VAL A 1 296 ? 27.133 -3.535 18.053 1.00 75.88 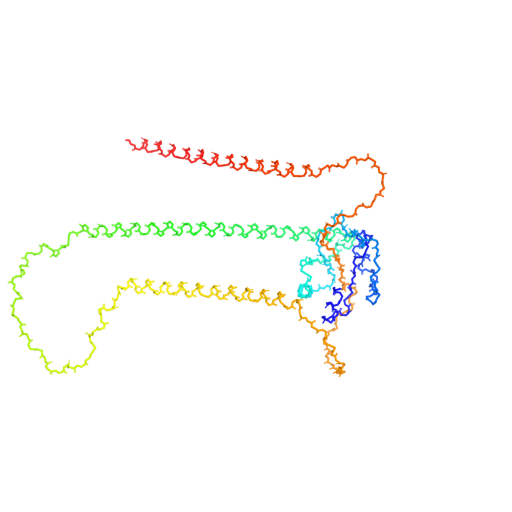296 VAL A N 1
ATOM 2245 C CA . VAL A 1 296 ? 25.725 -3.449 17.626 1.00 75.88 296 VAL A CA 1
ATOM 2246 C C . VAL A 1 296 ? 24.809 -4.155 18.627 1.00 75.88 296 VAL A C 1
ATOM 2248 O O . VAL A 1 296 ? 23.760 -3.624 18.989 1.00 75.88 296 VAL A O 1
ATOM 2251 N N . GLU A 1 297 ? 25.222 -5.312 19.145 1.00 77.88 297 GLU A N 1
ATOM 2252 C CA . GLU A 1 297 ? 24.463 -6.033 20.175 1.00 77.88 297 GLU A CA 1
ATOM 2253 C C . GLU A 1 297 ? 24.405 -5.249 21.492 1.00 77.88 297 GLU A C 1
ATOM 2255 O O . GLU A 1 297 ? 23.350 -5.175 22.127 1.00 77.88 297 GLU A O 1
ATOM 2260 N N . ALA A 1 298 ? 25.505 -4.587 21.870 1.00 84.00 298 ALA A N 1
ATOM 2261 C CA . ALA A 1 298 ? 25.548 -3.725 23.046 1.00 84.00 298 ALA A CA 1
ATOM 2262 C C . ALA A 1 298 ? 24.614 -2.509 22.914 1.00 84.00 298 ALA A C 1
ATOM 2264 O O . ALA A 1 298 ? 23.933 -2.150 23.878 1.00 84.00 298 ALA A O 1
ATOM 2265 N N . GLU A 1 299 ? 24.526 -1.901 21.726 1.00 85.25 299 GLU A N 1
ATOM 2266 C CA . GLU A 1 299 ? 23.624 -0.771 21.482 1.00 85.25 299 GLU A CA 1
ATOM 2267 C C . GLU A 1 299 ? 22.148 -1.195 21.537 1.00 85.25 299 GLU A C 1
ATOM 2269 O O . GLU A 1 299 ? 21.323 -0.522 22.162 1.00 85.25 299 GLU A O 1
ATOM 2274 N N . VAL A 1 300 ? 21.804 -2.343 20.946 1.00 87.94 300 VAL A N 1
ATOM 2275 C CA . VAL A 1 300 ? 20.439 -2.888 21.004 1.00 87.94 300 VAL A CA 1
ATOM 2276 C C . VAL A 1 300 ? 20.057 -3.244 22.445 1.00 87.94 300 VAL A C 1
ATOM 2278 O O . VAL A 1 300 ? 18.965 -2.886 22.894 1.00 87.94 300 VAL A O 1
ATOM 2281 N N . ALA A 1 301 ? 20.963 -3.863 23.207 1.00 91.31 301 ALA A N 1
ATOM 2282 C CA . ALA A 1 301 ? 20.747 -4.162 24.621 1.00 91.31 301 ALA A CA 1
ATOM 2283 C C . ALA A 1 301 ? 20.560 -2.887 25.464 1.00 91.31 301 ALA A C 1
ATOM 2285 O O . ALA A 1 301 ? 19.689 -2.844 26.337 1.00 91.31 301 ALA A O 1
ATOM 2286 N N . ALA A 1 302 ? 21.322 -1.825 25.185 1.00 93.38 302 ALA A N 1
ATOM 2287 C CA . ALA A 1 302 ? 21.171 -0.536 25.857 1.00 93.38 302 ALA A CA 1
ATOM 2288 C C . ALA A 1 302 ? 19.804 0.107 25.569 1.00 93.38 302 ALA A C 1
ATOM 2290 O O . ALA A 1 302 ? 19.128 0.556 26.498 1.00 93.38 302 ALA A O 1
ATOM 2291 N N . ARG A 1 303 ? 19.346 0.082 24.309 1.00 93.62 303 ARG A N 1
ATOM 2292 C CA . ARG A 1 303 ? 18.016 0.594 23.927 1.00 93.62 303 ARG A CA 1
ATOM 2293 C C . ARG A 1 303 ? 16.878 -0.196 24.576 1.00 93.62 303 ARG A C 1
ATOM 2295 O O . ARG A 1 303 ? 15.887 0.403 24.992 1.00 93.62 303 ARG A O 1
ATOM 2302 N N . MET A 1 304 ? 17.016 -1.517 24.703 1.00 93.00 304 MET A N 1
ATOM 2303 C CA . MET A 1 304 ? 16.026 -2.356 25.390 1.00 93.00 304 MET A CA 1
ATOM 2304 C C . MET A 1 304 ? 15.931 -2.017 26.882 1.00 93.00 304 MET A C 1
ATOM 2306 O O . MET A 1 304 ? 14.829 -1.772 27.370 1.00 93.00 304 MET A O 1
ATOM 2310 N N . ARG A 1 305 ? 17.066 -1.875 27.582 1.00 97.12 305 ARG A N 1
ATOM 2311 C CA . ARG A 1 305 ? 17.085 -1.449 28.996 1.00 97.12 305 ARG A CA 1
ATOM 2312 C C . ARG A 1 305 ? 16.483 -0.059 29.193 1.00 97.12 305 ARG A C 1
ATOM 2314 O O . ARG A 1 305 ? 15.740 0.161 30.144 1.00 97.12 305 ARG A O 1
ATOM 2321 N N . GLN A 1 306 ? 16.768 0.87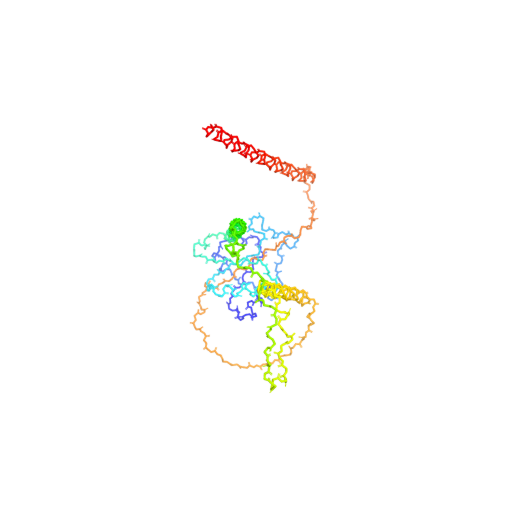6 28.286 1.00 95.25 306 GLN A N 1
ATOM 2322 C CA . GLN A 1 306 ? 16.185 2.217 28.338 1.00 95.25 306 GLN A CA 1
ATOM 2323 C C . GLN A 1 306 ? 14.657 2.170 28.181 1.00 95.25 306 GLN A C 1
ATOM 2325 O O . GLN A 1 306 ? 13.936 2.853 28.908 1.00 95.25 306 GLN A O 1
ATOM 2330 N N . ARG A 1 307 ? 14.151 1.320 27.280 1.00 94.94 307 ARG A N 1
ATOM 2331 C CA . ARG A 1 307 ? 12.711 1.118 27.083 1.00 94.94 307 ARG A CA 1
ATOM 2332 C C . ARG A 1 307 ? 12.042 0.470 28.299 1.00 94.94 307 ARG A C 1
ATOM 2334 O O . ARG A 1 307 ? 10.945 0.882 28.668 1.00 94.94 307 ARG A O 1
ATOM 2341 N N . GLU A 1 308 ? 12.689 -0.503 28.937 1.00 96.50 308 GLU A N 1
ATOM 2342 C CA . GLU A 1 308 ? 12.204 -1.119 30.181 1.00 96.50 308 GLU A CA 1
ATOM 2343 C C . GLU A 1 308 ? 12.127 -0.106 31.329 1.00 96.50 308 GLU A C 1
ATOM 2345 O O . GLU A 1 308 ? 11.117 -0.041 32.029 1.00 96.50 308 GLU A O 1
ATOM 2350 N N . GLN A 1 309 ? 13.146 0.745 31.478 1.00 96.88 309 GLN A N 1
ATOM 2351 C CA . GLN A 1 309 ? 13.143 1.820 32.474 1.00 96.88 309 GLN A CA 1
ATOM 2352 C C . GLN A 1 309 ? 12.032 2.845 32.219 1.00 96.88 309 GLN A C 1
ATOM 2354 O O . GLN A 1 309 ? 11.375 3.293 33.160 1.00 96.88 309 GLN A O 1
ATOM 2359 N N . GLU A 1 310 ? 11.778 3.200 30.956 1.00 96.62 310 GLU A N 1
ATOM 2360 C CA . GLU A 1 310 ? 10.680 4.106 30.611 1.00 96.62 310 GLU A CA 1
ATOM 2361 C C . GLU A 1 310 ? 9.310 3.492 30.941 1.00 96.62 310 GLU A C 1
ATOM 2363 O O . GLU A 1 310 ? 8.445 4.172 31.498 1.00 96.62 310 GLU A O 1
ATOM 2368 N N . LEU A 1 311 ? 9.114 2.200 30.657 1.00 96.06 311 LEU A N 1
ATOM 2369 C CA . LEU A 1 311 ? 7.879 1.489 31.000 1.00 96.06 311 LEU A CA 1
ATOM 2370 C C . LEU A 1 311 ? 7.670 1.398 32.516 1.00 96.06 311 LEU A C 1
ATOM 2372 O O . LEU A 1 311 ? 6.568 1.680 32.989 1.00 96.06 311 LEU A O 1
ATOM 2376 N N . ALA A 1 312 ? 8.720 1.085 33.280 1.00 96.12 312 ALA A N 1
ATOM 2377 C CA . ALA A 1 312 ? 8.662 1.064 34.740 1.00 96.12 312 ALA A CA 1
ATOM 2378 C C . ALA A 1 312 ? 8.277 2.440 35.311 1.00 96.12 312 ALA A C 1
ATOM 2380 O O . ALA A 1 312 ? 7.406 2.537 36.177 1.00 96.12 312 ALA A O 1
ATOM 2381 N N . ARG A 1 313 ? 8.850 3.521 34.763 1.00 97.81 313 ARG A N 1
ATOM 2382 C CA . ARG A 1 313 ? 8.505 4.895 35.151 1.00 97.81 313 ARG A CA 1
ATOM 2383 C C . ARG A 1 313 ? 7.042 5.234 34.846 1.00 97.81 313 ARG A C 1
ATOM 2385 O O . ARG A 1 313 ? 6.384 5.858 35.674 1.00 97.81 313 ARG A O 1
ATOM 2392 N N . ARG A 1 314 ? 6.516 4.818 33.688 1.00 96.81 314 ARG A N 1
ATOM 2393 C CA . ARG A 1 314 ? 5.101 5.036 33.335 1.00 96.81 314 ARG A CA 1
ATOM 2394 C C . ARG A 1 314 ? 4.149 4.276 34.258 1.00 96.81 314 ARG A C 1
ATOM 2396 O O . ARG A 1 314 ? 3.123 4.840 34.626 1.00 96.81 314 ARG A O 1
ATOM 2403 N N . MET A 1 315 ? 4.484 3.044 34.654 1.00 96.69 315 MET A N 1
ATOM 2404 C CA . MET A 1 315 ? 3.674 2.301 35.629 1.00 96.69 315 MET A CA 1
ATOM 2405 C C . MET A 1 315 ? 3.659 2.989 36.995 1.00 96.69 315 MET A C 1
ATOM 2407 O O . MET A 1 315 ? 2.582 3.210 37.538 1.00 96.69 315 MET A O 1
ATOM 2411 N N . GLN A 1 316 ? 4.817 3.424 37.502 1.00 96.75 316 GLN A N 1
ATOM 2412 C CA . GLN A 1 316 ? 4.885 4.167 38.767 1.00 96.75 316 GLN A CA 1
ATOM 2413 C C . GLN A 1 316 ? 4.084 5.477 38.721 1.00 96.75 316 GLN A C 1
ATOM 2415 O O . GLN A 1 316 ? 3.410 5.831 39.687 1.00 96.75 316 GLN A O 1
ATOM 2420 N N . GLU A 1 317 ? 4.108 6.198 37.595 1.00 97.31 317 GLU A N 1
ATOM 2421 C CA . GLU A 1 317 ? 3.297 7.409 37.433 1.00 97.31 317 GLU A CA 1
ATOM 2422 C C . GLU A 1 317 ? 1.790 7.095 37.433 1.00 97.31 317 GLU A C 1
ATOM 2424 O O . GLU A 1 317 ? 1.000 7.844 38.012 1.00 97.31 317 GLU A O 1
ATOM 2429 N N . GLN A 1 318 ? 1.376 5.981 36.821 1.00 95.12 318 GLN A N 1
ATOM 2430 C CA . GLN A 1 318 ? -0.018 5.532 36.857 1.00 95.12 318 GLN A CA 1
ATOM 2431 C C . GLN A 1 318 ? -0.455 5.124 38.268 1.00 95.12 318 GLN A C 1
ATOM 2433 O O . GLN A 1 318 ? -1.514 5.567 38.713 1.00 95.12 318 GLN A O 1
ATOM 2438 N N . GLU A 1 319 ? 0.362 4.361 38.996 1.00 96.94 319 GLU A N 1
ATOM 2439 C CA . GLU A 1 319 ? 0.098 3.993 40.393 1.00 96.94 319 GLU A CA 1
ATOM 2440 C C . GLU A 1 319 ? -0.036 5.235 41.283 1.00 96.94 319 GLU A C 1
ATOM 2442 O O . GLU A 1 319 ? -0.991 5.349 42.053 1.00 96.94 319 GLU A O 1
ATOM 2447 N N . ALA A 1 320 ? 0.846 6.226 41.110 1.00 96.94 320 ALA A N 1
ATOM 2448 C CA . ALA A 1 320 ? 0.771 7.490 41.837 1.00 96.94 320 ALA A CA 1
ATOM 2449 C C . ALA A 1 320 ? -0.514 8.280 41.523 1.00 96.94 320 ALA A C 1
ATOM 2451 O O . ALA A 1 320 ? -1.111 8.880 42.421 1.00 96.94 320 ALA A O 1
ATOM 2452 N N . ARG A 1 321 ? -0.983 8.274 40.265 1.00 97.50 321 ARG A N 1
ATOM 2453 C CA . ARG A 1 321 ? -2.263 8.903 39.890 1.00 97.50 321 ARG A CA 1
ATOM 2454 C C . ARG A 1 321 ? -3.454 8.199 40.533 1.00 97.50 321 ARG A C 1
ATOM 2456 O O . ARG A 1 321 ? -4.346 8.882 41.032 1.00 97.50 321 ARG A O 1
ATOM 2463 N N . VAL A 1 322 ? -3.462 6.866 40.552 1.00 97.38 322 VAL A N 1
ATOM 2464 C CA . VAL A 1 322 ? -4.525 6.080 41.198 1.00 97.38 322 VAL A CA 1
ATOM 2465 C C . VAL A 1 322 ? -4.545 6.337 42.704 1.00 97.38 322 VAL A C 1
ATOM 2467 O O . VAL A 1 322 ? -5.609 6.623 43.250 1.00 97.38 322 VAL A O 1
ATOM 2470 N N . ALA A 1 323 ? -3.382 6.337 43.361 1.00 97.38 323 ALA A N 1
ATOM 2471 C CA . ALA A 1 323 ? -3.272 6.647 44.785 1.00 97.38 323 ALA A CA 1
ATOM 2472 C C . ALA A 1 323 ? -3.788 8.060 45.109 1.00 97.38 323 ALA A C 1
ATOM 2474 O O . ALA A 1 323 ? -4.524 8.252 46.076 1.00 97.38 323 ALA A O 1
ATOM 2475 N N . LYS A 1 324 ? -3.474 9.051 44.262 1.00 98.00 324 LYS A N 1
ATOM 2476 C CA . LYS A 1 324 ? -3.965 10.426 44.425 1.00 98.00 324 LYS A CA 1
ATOM 2477 C C . LYS A 1 324 ? -5.488 10.528 44.280 1.00 98.00 324 LYS A C 1
ATOM 2479 O O . LYS A 1 324 ? -6.116 11.253 45.047 1.00 98.00 324 LYS A O 1
ATOM 2484 N N . LEU A 1 325 ? -6.083 9.806 43.328 1.00 97.25 325 LEU A N 1
ATOM 2485 C CA . LEU A 1 325 ? -7.541 9.754 43.161 1.00 97.25 325 LEU A CA 1
ATOM 2486 C C . LEU A 1 325 ? -8.227 9.076 44.353 1.00 97.25 325 LEU A C 1
ATOM 2488 O O . LEU A 1 325 ? -9.227 9.590 44.846 1.00 97.25 325 LEU A O 1
ATOM 2492 N N . GLN A 1 326 ? -7.665 7.977 44.864 1.00 96.88 326 GLN A N 1
ATOM 2493 C CA . GLN A 1 326 ? -8.175 7.320 46.073 1.00 96.88 326 GLN A CA 1
ATOM 2494 C C . GLN A 1 326 ? -8.108 8.241 47.295 1.00 96.88 326 GLN A C 1
ATOM 2496 O O . GLN A 1 326 ? -9.065 8.315 48.062 1.00 96.88 326 GLN A O 1
ATOM 2501 N N . GLN A 1 327 ? -7.014 8.990 47.456 1.00 97.50 327 GLN A N 1
ATOM 2502 C CA . GLN A 1 327 ? -6.885 9.961 48.540 1.00 97.50 327 GLN A CA 1
ATOM 2503 C C . GLN A 1 327 ? -7.920 11.092 48.424 1.00 97.50 327 GLN A C 1
ATOM 2505 O O . GLN A 1 327 ? -8.523 11.466 49.427 1.00 97.50 327 GLN A O 1
ATOM 2510 N N . GLN A 1 328 ? -8.167 11.612 47.215 1.00 97.00 328 GLN A N 1
ATOM 2511 C CA . GLN A 1 328 ? -9.221 12.608 46.985 1.00 97.00 328 GLN A CA 1
ATOM 2512 C C . GLN A 1 328 ? -10.613 12.058 47.309 1.00 97.00 328 GLN A C 1
ATOM 2514 O O . GLN A 1 328 ? -11.417 12.760 47.915 1.00 97.00 328 GLN A O 1
ATOM 2519 N N . GLN A 1 329 ? -10.887 10.801 46.958 1.00 96.69 329 GLN A N 1
ATOM 2520 C CA . GLN A 1 329 ? -12.159 10.156 47.274 1.00 96.69 329 GLN A CA 1
ATOM 2521 C C . GLN A 1 329 ? -12.361 10.014 48.791 1.00 96.69 329 GLN A C 1
ATOM 2523 O O . GLN A 1 329 ? -13.425 10.354 49.298 1.00 96.69 329 GLN A O 1
ATOM 2528 N N . GLN A 1 330 ? -11.326 9.605 49.533 1.00 96.94 330 GLN A N 1
ATOM 2529 C CA . GLN A 1 330 ? -11.382 9.531 50.999 1.00 96.94 330 GLN A CA 1
ATOM 2530 C C . GLN A 1 330 ? -11.596 10.903 51.652 1.00 96.94 330 GLN A C 1
ATOM 2532 O O . GLN A 1 330 ? -12.316 11.001 52.643 1.00 96.94 330 GLN A O 1
ATOM 2537 N N . GLN A 1 331 ? -10.999 11.966 51.102 1.00 96.94 331 GLN A N 1
ATOM 2538 C CA . GLN A 1 331 ? -11.225 13.336 51.578 1.00 96.94 331 GLN A CA 1
ATOM 2539 C C . GLN A 1 331 ? -12.676 13.777 51.356 1.00 96.94 331 GLN A C 1
ATOM 2541 O O . GLN A 1 331 ? -13.294 14.293 52.282 1.00 96.94 331 GLN A O 1
ATOM 2546 N N . GLN A 1 332 ? -13.245 13.505 50.178 1.00 96.31 332 GLN A N 1
ATOM 2547 C CA . GLN A 1 332 ? -14.651 13.807 49.892 1.00 96.31 332 GLN A CA 1
ATOM 2548 C C . GLN A 1 332 ? -15.611 13.025 50.799 1.00 96.31 332 GLN A C 1
ATOM 2550 O O . GLN A 1 332 ? -16.593 13.584 51.276 1.00 96.31 332 GLN A O 1
ATOM 2555 N N . GLU A 1 333 ? -15.328 11.748 51.072 1.00 96.56 333 GLU A N 1
ATOM 2556 C CA . GLU A 1 333 ? -16.127 10.944 52.007 1.00 96.56 333 GLU A CA 1
ATOM 2557 C C . GLU A 1 333 ? -16.034 11.458 53.450 1.00 96.56 333 GLU A C 1
ATOM 2559 O O . GLU A 1 333 ? -17.016 11.380 54.186 1.00 96.56 333 GLU A O 1
ATOM 2564 N N . ALA A 1 334 ? -14.876 11.983 53.862 1.00 94.94 334 ALA A N 1
ATOM 2565 C CA . ALA A 1 334 ? -14.696 12.577 55.183 1.00 94.94 334 ALA A CA 1
ATOM 2566 C C . ALA A 1 334 ? -15.422 13.924 55.323 1.00 94.94 334 ALA A C 1
ATOM 2568 O O . ALA A 1 334 ? -15.984 14.183 56.377 1.00 94.94 334 ALA A O 1
ATOM 2569 N N . GLU A 1 335 ? -15.446 14.753 54.275 1.00 94.62 335 GLU A N 1
ATOM 2570 C CA . GLU A 1 335 ? -16.184 16.028 54.263 1.00 94.62 335 GLU A CA 1
ATOM 2571 C C . GLU A 1 335 ? -17.710 15.845 54.256 1.00 94.62 335 GLU A C 1
ATOM 2573 O O . GLU A 1 335 ? -18.440 16.736 54.686 1.00 94.62 335 GLU A O 1
ATOM 2578 N N . GLN A 1 336 ? -18.206 14.705 53.766 1.00 90.38 336 GLN A N 1
ATOM 2579 C CA . GLN A 1 336 ? -19.638 14.384 53.741 1.00 90.38 336 GLN A CA 1
ATOM 2580 C C . GLN A 1 336 ? -20.173 13.793 55.056 1.00 90.38 336 GLN A C 1
ATOM 2582 O O . GLN A 1 336 ? -21.391 13.651 55.190 1.00 90.38 336 GLN A O 1
ATOM 2587 N N . ARG A 1 337 ? -19.298 13.412 55.993 1.00 85.44 337 ARG A N 1
ATOM 2588 C CA . ARG A 1 337 ? -19.664 12.851 57.304 1.00 85.44 337 ARG A CA 1
ATOM 2589 C C . ARG A 1 337 ? -19.697 13.924 58.382 1.00 85.44 337 ARG A C 1
ATOM 2591 O O . ARG A 1 337 ? -20.614 13.831 59.227 1.00 85.44 337 ARG A O 1
#

Secondary structure (DSSP, 8-state):
-HHHHHHHTT-TTSEEEE--SHHHHHSBHHHHHHSPPP-TTSPP---GGGGTT---TTT-SS-EEEEES--HHHHHHHHHHHHHTT-TTPEEEE--GGGTTSBHHHHHHHHHHHHHHHHHHHHHHHHHHHHHHHHHHHHHHHHHHHHHHHHHHHHHHHHHS--TTTT----S---S---PPPPTT--S---SSSTT---HHHHHHHHHHHHHHHHHHHHHHHHHHHHHHHHHHHHHTS------------------------TT-EEEEE----------------------THHHHHHHHHHHHHHHHHHHHHHHHHHHHHHHHHHHHHHHHHHT-

pLDDT: mean 75.18, std 20.57, range [31.77, 98.31]

Sequence (337 aa):
MVRAVLDASGGAIIKALPVTCSEQLHNSVDEMIWSEEQDWSQPRKQDVASEGNLLAGGWGSKRTVLFSGLSVKAQATILELLDNCGLQGVIGCMALEQDGPRRLGDVLAAAVKEEREQQKHHRQKRLQQQQEQQRQALEQQQEKKLRQQQQQQQKAQEAKQPNPFQNSPFSSEAVRSGSLPLPEGWSGRVVDDLSDLGSLEDLIGKQAR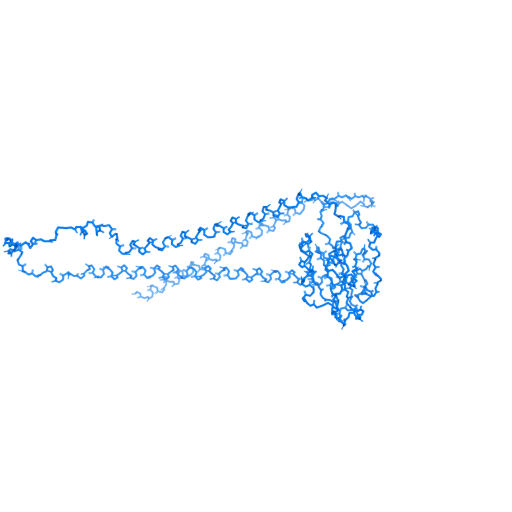ERMMQELKHDAAAQQQEEEAAAAAAAGAAAQPYTSSKMQDGDEHSSLVDDADDPRTRIIDAVIGPALSTGGRGEKREQGSAPSGAGVEAEVAARMRQREQELARRMQEQEARVAKLQQQQQQQEAEQR